Protein AF-A0A101VDL9-F1 (afdb_monomer_lite)

Radius of gyration: 29.72 Å; chains: 1; bounding box: 98×78×61 Å

Foldseek 3Di:
DVVVVVVVVVVVVVVVVPPPPVPDPQAFEAEPNHTDDPVPDGFDQDPNFTKDFLCVLLVSLVWDWDCDVPKIWTDDPQEIEIEGCDDDQDFDGFYWYAHAPFQFIDTRSHTDDGHPGHWHDDPNTTIDGNCVSLVSQQWDWDQDPSYIYTYHDNLVVLLVVQLVQQVVCVLQVLVQQDFDAFPDQDDPVNLVSNLVSQDDDDPDDDDQDWDFLVSSQVSSCQAPVDNDDDDAADPQWHDDPRTTGGDDDDPPFQKTWAWDDWDWDDDPNFTKIKTKIWIFGDPCVSVQDPQDQDDPVDDDPQVLVVLCVVCVVVRVVPVDGSVRSVSVCRSVPVCPRTHTPWMWIWMWTQDPVVRGIHTRGIDTGD

pLDDT: mean 80.32, std 12.92, range [39.53, 95.44]

Structure (mmCIF, N/CA/C/O backbone):
data_AF-A0A101VDL9-F1
#
_entry.id   AF-A0A101VDL9-F1
#
loop_
_atom_site.group_PDB
_atom_site.id
_atom_site.type_symbol
_atom_site.label_atom_id
_atom_site.label_alt_id
_atom_site.label_comp_id
_atom_site.label_asym_id
_atom_site.label_entity_id
_atom_site.label_seq_id
_atom_site.pdbx_PDB_ins_code
_atom_site.Cartn_x
_atom_site.Cartn_y
_atom_site.Cartn_z
_atom_site.occupancy
_atom_site.B_iso_or_equiv
_atom_site.auth_seq_id
_atom_site.auth_comp_id
_atom_site.auth_asym_id
_atom_site.auth_atom_id
_atom_site.pdbx_PDB_model_num
ATOM 1 N N . MET A 1 1 ? 68.221 -54.244 -22.596 1.00 56.59 1 MET A N 1
ATOM 2 C CA . MET A 1 1 ? 67.000 -53.747 -23.282 1.00 56.59 1 MET A CA 1
ATOM 3 C C . MET A 1 1 ? 65.742 -53.684 -22.399 1.00 56.59 1 MET A C 1
ATOM 5 O O . MET A 1 1 ? 64.803 -52.998 -22.775 1.00 56.59 1 MET A O 1
ATOM 9 N N . ILE A 1 2 ? 65.711 -54.322 -21.220 1.00 51.91 2 ILE A N 1
ATOM 10 C CA . ILE A 1 2 ? 64.510 -54.391 -20.356 1.00 51.91 2 ILE A CA 1
ATOM 11 C C . ILE A 1 2 ? 64.303 -53.119 -19.498 1.00 51.91 2 ILE A C 1
ATOM 13 O O . ILE A 1 2 ? 63.168 -52.721 -19.255 1.00 51.91 2 ILE A O 1
ATOM 17 N N . PHE A 1 3 ? 65.377 -52.412 -19.123 1.00 50.31 3 PHE A N 1
ATOM 18 C CA . PHE A 1 3 ? 65.300 -51.215 -18.265 1.00 50.31 3 PHE A CA 1
ATOM 19 C C . PHE A 1 3 ? 64.693 -49.976 -18.955 1.00 50.31 3 PHE A C 1
ATOM 21 O O . PHE A 1 3 ? 63.935 -49.235 -18.339 1.00 50.31 3 PHE A O 1
ATOM 28 N N . LYS A 1 4 ? 64.947 -49.778 -20.259 1.00 45.91 4 LYS A N 1
ATOM 29 C CA . LYS A 1 4 ? 64.423 -48.621 -21.016 1.00 45.91 4 LYS A CA 1
ATOM 30 C C . LYS A 1 4 ? 62.915 -48.707 -21.301 1.00 45.91 4 LYS A C 1
ATOM 32 O O . LYS A 1 4 ? 62.271 -47.675 -21.433 1.00 45.91 4 LYS A O 1
ATOM 37 N N . ARG A 1 5 ? 62.337 -49.916 -21.352 1.00 50.00 5 ARG A N 1
ATOM 38 C CA . ARG A 1 5 ? 60.891 -50.114 -21.576 1.00 50.00 5 ARG A CA 1
ATOM 39 C C . ARG A 1 5 ? 60.053 -49.888 -20.313 1.00 50.00 5 ARG A C 1
ATOM 41 O O . ARG A 1 5 ? 58.949 -49.369 -20.422 1.00 50.00 5 ARG A O 1
ATOM 48 N N . LYS A 1 6 ? 60.588 -50.195 -19.122 1.00 50.22 6 LYS A N 1
ATOM 49 C CA . LYS A 1 6 ? 59.912 -49.890 -17.846 1.00 50.22 6 LYS A CA 1
ATOM 50 C C . LYS A 1 6 ? 59.884 -48.384 -17.542 1.00 50.22 6 LYS A C 1
ATOM 52 O O . LYS A 1 6 ? 58.903 -47.905 -16.992 1.00 50.22 6 LYS A O 1
ATOM 57 N N . LEU A 1 7 ? 60.907 -47.636 -17.969 1.00 52.69 7 LEU A N 1
ATOM 58 C CA . LEU A 1 7 ? 60.999 -46.188 -17.741 1.00 52.69 7 LEU A CA 1
ATOM 59 C C . LEU A 1 7 ? 59.966 -45.379 -18.551 1.00 52.69 7 LEU A C 1
ATOM 61 O O . LEU A 1 7 ? 59.421 -44.404 -18.049 1.00 52.69 7 LEU A O 1
ATOM 65 N N . ILE A 1 8 ? 59.654 -45.812 -19.779 1.00 58.56 8 ILE A N 1
ATOM 66 C CA . ILE A 1 8 ? 58.652 -45.152 -20.637 1.00 58.56 8 ILE A CA 1
ATOM 67 C C . ILE A 1 8 ? 57.231 -45.392 -20.104 1.00 58.56 8 ILE A C 1
ATOM 69 O O . ILE A 1 8 ? 56.417 -44.475 -20.104 1.00 58.56 8 ILE A O 1
ATOM 73 N N . GLY A 1 9 ? 56.946 -46.591 -19.582 1.00 56.34 9 GLY A N 1
ATOM 74 C CA . GLY A 1 9 ? 55.647 -46.897 -18.971 1.00 56.34 9 GLY A CA 1
ATOM 75 C C . GLY A 1 9 ? 55.361 -46.076 -17.708 1.00 56.34 9 GLY A C 1
ATOM 76 O O . GLY A 1 9 ? 54.243 -45.605 -17.530 1.00 56.34 9 GLY A O 1
ATOM 77 N N . VAL A 1 10 ? 56.378 -45.838 -16.870 1.00 60.94 10 VAL A N 1
ATOM 78 C CA . VAL A 1 10 ? 56.252 -44.986 -15.672 1.00 60.94 10 VAL A CA 1
ATOM 79 C C . VAL A 1 10 ? 56.067 -43.513 -16.049 1.00 60.94 10 VAL A C 1
ATOM 81 O O . VAL A 1 10 ? 55.279 -42.826 -15.411 1.00 60.94 10 VAL A O 1
ATOM 84 N N . LEU A 1 11 ? 56.720 -43.036 -17.117 1.00 59.19 11 LEU A N 1
ATOM 85 C CA . LEU A 1 11 ? 56.574 -41.655 -17.590 1.00 59.19 11 LEU A CA 1
ATOM 86 C C . LEU A 1 11 ? 55.166 -41.377 -18.150 1.00 59.19 11 LEU A C 1
ATOM 88 O O . LEU A 1 11 ? 54.590 -40.335 -17.862 1.00 59.19 11 LEU A O 1
ATOM 92 N N . VAL A 1 12 ? 54.581 -42.319 -18.897 1.00 60.66 12 VAL A N 1
ATOM 93 C CA . VAL A 1 12 ? 53.208 -42.187 -19.425 1.00 60.66 12 VAL A CA 1
ATOM 94 C C . VAL A 1 12 ? 52.165 -42.293 -18.304 1.00 60.66 12 VAL A C 1
ATOM 96 O O . VAL A 1 12 ? 51.206 -41.526 -18.295 1.00 60.66 12 VAL A O 1
ATOM 99 N N . ALA A 1 13 ? 52.378 -43.169 -17.315 1.00 58.75 13 ALA A N 1
ATOM 100 C CA . ALA A 1 13 ? 51.509 -43.264 -16.140 1.00 58.75 13 ALA A CA 1
ATOM 101 C C . ALA A 1 13 ? 51.582 -42.012 -15.240 1.00 58.75 13 ALA A C 1
ATOM 103 O O . ALA A 1 13 ? 50.559 -41.597 -14.705 1.00 58.75 13 ALA A O 1
ATOM 104 N N . LEU A 1 14 ? 52.751 -41.363 -15.118 1.00 56.56 14 LEU A N 1
ATOM 105 C CA . LEU A 1 14 ? 52.886 -40.092 -14.392 1.00 56.56 14 LEU A CA 1
ATOM 106 C C . LEU A 1 14 ? 52.222 -38.912 -15.115 1.00 56.56 14 LEU A C 1
ATOM 108 O O . LEU A 1 14 ? 51.719 -38.013 -14.451 1.00 56.56 14 LEU A O 1
ATOM 112 N N . ILE A 1 15 ? 52.185 -38.913 -16.451 1.00 57.34 15 ILE A N 1
ATOM 113 C CA . ILE A 1 15 ? 51.509 -37.860 -17.228 1.00 57.34 15 ILE A CA 1
ATOM 114 C C . ILE A 1 15 ? 49.979 -38.009 -17.142 1.00 57.34 15 ILE A C 1
ATOM 116 O O . ILE A 1 15 ? 49.276 -37.004 -17.067 1.00 57.34 15 ILE A O 1
ATOM 120 N N . MET A 1 16 ? 49.450 -39.238 -17.061 1.00 54.72 16 MET A N 1
ATOM 121 C CA . MET A 1 16 ? 48.009 -39.467 -16.852 1.00 54.72 16 MET A CA 1
ATOM 122 C C . MET A 1 16 ? 47.529 -39.152 -15.425 1.00 54.72 16 MET A C 1
ATOM 124 O O . MET A 1 16 ? 46.342 -38.911 -15.228 1.00 54.72 16 MET A O 1
ATOM 128 N N . LEU A 1 17 ? 48.424 -39.108 -14.432 1.00 50.28 17 LEU A N 1
ATOM 129 C CA . LEU A 1 17 ? 48.079 -38.765 -13.044 1.00 50.28 17 LEU A CA 1
ATOM 130 C C . LEU A 1 17 ? 47.907 -37.253 -12.804 1.00 50.28 17 LEU A C 1
ATOM 132 O O . LEU A 1 17 ? 47.538 -36.863 -11.700 1.00 50.28 17 LEU A O 1
ATOM 136 N N . PHE A 1 18 ? 48.135 -36.407 -13.818 1.00 50.19 18 PHE A N 1
ATOM 137 C CA . PHE A 1 18 ? 48.041 -34.944 -13.701 1.00 50.19 18 PHE A CA 1
ATOM 138 C C . PHE A 1 18 ? 46.928 -34.279 -14.523 1.00 50.19 18 PHE A C 1
ATOM 140 O O . PHE A 1 18 ? 46.806 -33.057 -14.484 1.00 50.19 18 PHE A O 1
ATOM 147 N N . THR A 1 19 ? 46.057 -35.027 -15.208 1.00 41.91 19 THR A N 1
ATOM 148 C CA . THR A 1 19 ? 44.837 -34.443 -15.794 1.00 41.91 19 THR A CA 1
ATOM 149 C C . THR A 1 19 ? 43.628 -34.704 -14.901 1.00 41.91 19 THR A C 1
ATOM 151 O O . THR A 1 19 ? 42.665 -35.351 -15.310 1.00 41.91 19 THR A O 1
ATOM 154 N N . SER A 1 20 ? 43.640 -34.176 -13.675 1.00 45.34 20 SER A N 1
ATOM 155 C CA . SER A 1 20 ? 42.374 -33.812 -13.040 1.00 45.34 20 SER A CA 1
ATOM 156 C C . SER A 1 20 ? 41.817 -32.627 -13.828 1.00 45.34 20 SER A C 1
ATOM 158 O O . SER A 1 20 ? 42.109 -31.469 -13.531 1.00 45.34 20 SER A O 1
ATOM 160 N N . VAL A 1 21 ? 41.065 -32.913 -14.892 1.00 48.09 21 VAL A N 1
ATOM 161 C CA . VAL A 1 21 ? 40.157 -31.918 -15.454 1.00 48.09 21 VAL A CA 1
ATOM 162 C C . VAL A 1 21 ? 39.093 -31.731 -14.385 1.00 48.09 21 VAL A C 1
ATOM 164 O O . VAL A 1 21 ? 38.185 -32.548 -14.255 1.00 48.09 21 VAL A O 1
ATOM 167 N N . SER A 1 22 ? 39.246 -30.705 -13.555 1.00 41.97 22 SER A N 1
ATOM 168 C CA . SER A 1 22 ? 38.145 -30.241 -12.724 1.00 41.97 22 SER A CA 1
ATOM 169 C C . SER A 1 22 ? 37.053 -29.796 -13.689 1.00 41.97 22 SER A C 1
ATOM 171 O O . SER A 1 22 ? 37.175 -28.744 -14.315 1.00 41.97 22 SER A O 1
ATOM 173 N N . ALA A 1 23 ? 36.024 -30.624 -13.872 1.00 41.84 23 ALA A N 1
ATOM 174 C CA . ALA A 1 23 ? 34.804 -30.190 -14.524 1.00 41.84 23 ALA A CA 1
ATOM 175 C C . ALA A 1 23 ? 34.219 -29.101 -13.618 1.00 41.84 23 ALA A C 1
ATOM 177 O O . ALA A 1 23 ? 33.703 -29.389 -12.539 1.00 41.84 23 ALA A O 1
ATOM 178 N N . LEU A 1 24 ? 34.428 -27.837 -13.988 1.00 39.53 24 LEU A N 1
ATOM 179 C CA . LEU A 1 24 ? 33.792 -26.714 -13.314 1.00 39.53 24 LEU A CA 1
ATOM 180 C C . LEU A 1 24 ? 32.286 -26.918 -13.482 1.00 39.53 24 LEU A C 1
ATOM 182 O O . LEU A 1 24 ? 31.814 -27.013 -14.612 1.00 39.53 24 LEU A O 1
ATOM 186 N N . ALA A 1 25 ? 31.561 -27.058 -12.372 1.00 47.38 25 ALA A N 1
ATOM 187 C CA . ALA A 1 25 ? 30.112 -27.187 -12.398 1.00 47.38 25 ALA A CA 1
ATOM 188 C C . ALA A 1 25 ? 29.519 -26.012 -13.195 1.00 47.38 25 ALA A C 1
ATOM 190 O O . ALA A 1 25 ? 29.795 -24.853 -12.880 1.00 47.38 25 ALA A O 1
ATOM 191 N N . GLU A 1 26 ? 28.748 -26.309 -14.244 1.00 58.47 26 GLU A N 1
ATOM 192 C CA . GLU A 1 26 ? 27.978 -25.298 -14.968 1.00 58.47 26 GLU A CA 1
ATOM 193 C C . GLU A 1 26 ? 26.968 -24.686 -13.995 1.00 58.47 26 GLU A C 1
ATOM 195 O O . GLU A 1 26 ? 26.072 -25.370 -13.497 1.00 58.47 26 GLU A O 1
ATOM 200 N N . SER A 1 27 ? 27.127 -23.403 -13.676 1.00 65.81 27 SER A N 1
ATOM 201 C CA . SER A 1 27 ? 26.157 -22.700 -12.842 1.00 65.81 27 SER A CA 1
ATOM 202 C C . SER A 1 27 ? 24.835 -22.573 -13.599 1.00 65.81 27 SER A C 1
ATOM 204 O O . SER A 1 27 ? 24.745 -21.797 -14.549 1.00 65.81 27 SER A O 1
ATOM 206 N N . SER A 1 28 ? 23.815 -23.335 -13.193 1.00 83.62 28 SER A N 1
ATOM 207 C CA . SER A 1 28 ? 22.450 -23.180 -13.715 1.00 83.62 28 SER A CA 1
ATOM 208 C C . SER A 1 28 ? 21.858 -21.866 -13.212 1.00 83.62 28 SER A C 1
ATOM 210 O O . SER A 1 28 ? 22.034 -21.539 -12.040 1.00 83.62 28 SER A O 1
ATOM 212 N N . ILE A 1 29 ? 21.174 -21.119 -14.079 1.00 87.00 29 ILE A N 1
ATOM 213 C CA . ILE A 1 29 ? 20.521 -19.852 -13.731 1.00 87.00 29 ILE A CA 1
ATOM 214 C C . ILE A 1 29 ? 19.009 -20.068 -13.742 1.00 87.00 29 ILE A C 1
ATOM 216 O O . ILE A 1 29 ? 18.474 -20.628 -14.696 1.00 87.00 29 ILE A O 1
ATOM 220 N N . TYR A 1 30 ? 18.344 -19.610 -12.690 1.00 87.44 30 TYR A N 1
ATOM 221 C CA . TYR A 1 30 ? 16.901 -19.612 -12.520 1.00 87.44 30 TYR A CA 1
ATOM 222 C C . TYR A 1 30 ? 16.419 -18.168 -12.408 1.00 87.44 30 TYR A C 1
ATOM 224 O O . TYR A 1 30 ? 17.040 -17.384 -11.688 1.00 87.44 30 TYR A O 1
ATOM 232 N N . ILE A 1 31 ? 15.349 -17.814 -13.116 1.00 83.25 31 ILE A N 1
ATOM 233 C CA . ILE A 1 31 ? 14.691 -16.507 -13.016 1.00 83.25 31 ILE A CA 1
ATOM 234 C C . ILE A 1 31 ? 13.211 -16.758 -12.738 1.00 83.25 31 ILE A C 1
ATOM 236 O O . ILE A 1 31 ? 12.594 -17.498 -13.494 1.00 83.25 31 ILE A O 1
ATOM 240 N N . ASN A 1 32 ? 12.658 -16.194 -11.657 1.00 76.25 32 ASN A N 1
ATOM 241 C CA . ASN A 1 32 ? 11.309 -16.542 -11.171 1.00 76.25 32 ASN A CA 1
ATOM 242 C C . ASN A 1 32 ? 11.120 -18.061 -10.984 1.00 76.25 32 ASN A C 1
ATOM 244 O O . ASN A 1 32 ? 10.139 -18.634 -11.446 1.00 76.25 32 ASN A O 1
ATOM 248 N N . ASP A 1 33 ? 12.110 -18.727 -10.379 1.00 77.38 33 ASP A N 1
ATOM 249 C CA . ASP A 1 33 ? 12.182 -20.191 -10.208 1.00 77.38 33 ASP A CA 1
ATOM 250 C C . ASP A 1 33 ? 12.180 -21.031 -11.504 1.00 77.38 33 ASP A C 1
ATOM 252 O O . ASP A 1 33 ? 12.334 -22.255 -11.459 1.00 77.38 33 ASP A O 1
ATOM 256 N N . GLU A 1 34 ? 12.120 -20.403 -12.679 1.00 80.81 34 GLU A N 1
ATOM 257 C CA . GLU A 1 34 ? 12.241 -21.080 -13.964 1.00 80.81 34 GLU A CA 1
ATOM 258 C C . GLU A 1 34 ? 13.707 -21.194 -14.370 1.00 80.81 34 GLU A C 1
ATOM 260 O O . GLU A 1 34 ? 14.438 -20.204 -14.426 1.00 80.81 34 GLU A O 1
ATOM 265 N N . LYS A 1 35 ? 14.160 -22.413 -14.683 1.00 84.81 35 LYS A N 1
ATOM 266 C CA . LYS A 1 35 ? 15.507 -22.621 -15.219 1.00 84.81 35 LYS A CA 1
ATOM 267 C C . LYS A 1 35 ? 15.601 -21.962 -16.591 1.00 84.81 35 LYS A C 1
ATOM 269 O O . LYS A 1 35 ? 14.907 -22.368 -17.520 1.00 84.81 35 LYS A O 1
ATOM 274 N N . ILE A 1 36 ? 16.515 -21.011 -16.735 1.00 85.00 36 ILE A N 1
ATOM 275 C CA . ILE A 1 36 ? 16.719 -20.310 -17.995 1.00 85.00 36 ILE A CA 1
ATOM 276 C C . ILE A 1 36 ? 17.902 -20.923 -18.737 1.00 85.00 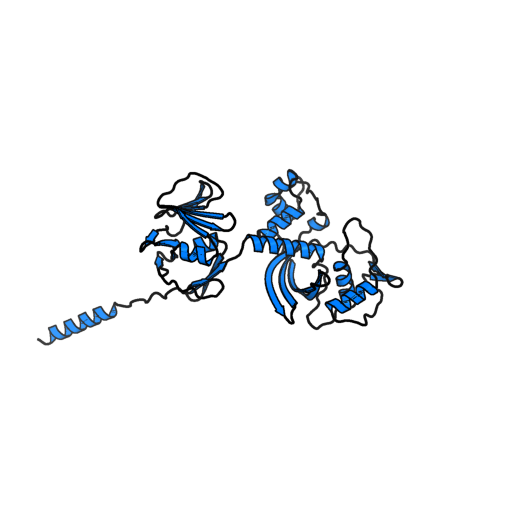36 ILE A C 1
ATOM 278 O O . ILE A 1 36 ? 19.048 -20.886 -18.281 1.00 85.00 36 ILE A O 1
ATOM 282 N N . ASP A 1 37 ? 17.627 -21.450 -19.926 1.00 79.25 37 ASP A N 1
ATOM 283 C CA . ASP A 1 37 ? 18.664 -21.961 -20.810 1.00 79.25 37 ASP A CA 1
ATOM 284 C C . ASP A 1 37 ? 19.361 -20.813 -21.552 1.00 79.25 37 ASP A C 1
ATOM 286 O O . ASP A 1 37 ? 18.764 -20.046 -22.313 1.00 79.25 37 ASP A O 1
ATOM 290 N N . CYS A 1 38 ? 20.677 -20.705 -21.377 1.00 69.12 38 CYS A N 1
ATOM 291 C CA . CYS A 1 38 ? 21.496 -19.746 -22.111 1.00 69.12 38 CYS A CA 1
ATOM 292 C C . CYS A 1 38 ? 21.779 -20.266 -23.531 1.00 69.12 38 CYS A C 1
ATOM 294 O O . CYS A 1 38 ? 22.837 -20.826 -23.805 1.00 69.12 38 CYS A O 1
ATOM 296 N N . VAL A 1 39 ? 20.831 -20.069 -24.453 1.00 60.88 39 VAL A N 1
ATOM 297 C CA . VAL A 1 39 ? 20.848 -20.686 -25.797 1.00 60.88 39 VAL A CA 1
ATOM 298 C C . VAL A 1 39 ? 22.072 -20.299 -26.651 1.00 60.88 39 VAL A C 1
ATOM 300 O O . VAL A 1 39 ? 22.546 -21.112 -27.439 1.00 60.88 39 VAL A O 1
ATOM 303 N N . ASN A 1 40 ? 22.610 -19.079 -26.511 1.00 64.12 40 ASN A N 1
ATOM 304 C CA . ASN A 1 40 ? 23.592 -18.534 -27.468 1.00 64.12 40 ASN A CA 1
ATOM 305 C C . ASN A 1 40 ? 24.994 -18.265 -26.901 1.00 64.12 40 ASN A C 1
ATOM 307 O O . ASN A 1 40 ? 25.978 -18.370 -27.629 1.00 64.12 40 ASN A O 1
ATOM 311 N N . VAL A 1 41 ? 25.109 -17.888 -25.626 1.00 70.62 41 VAL A N 1
ATOM 312 C CA . VAL A 1 41 ? 26.398 -17.665 -24.957 1.00 70.62 41 VAL A CA 1
ATOM 313 C C . VAL A 1 41 ? 26.265 -18.111 -23.512 1.00 70.62 41 VAL A C 1
ATOM 315 O O . VAL A 1 41 ? 25.458 -17.560 -22.767 1.00 70.62 41 VAL A O 1
ATOM 318 N N . GLN A 1 42 ? 27.071 -19.102 -23.136 1.00 79.19 42 GLN A N 1
ATOM 319 C CA . GLN A 1 42 ? 27.049 -19.679 -21.798 1.00 79.19 42 GLN A CA 1
ATOM 320 C C . GLN A 1 42 ? 27.605 -18.698 -20.750 1.00 79.19 42 GLN A C 1
ATOM 322 O O . GLN A 1 42 ? 28.588 -17.990 -21.033 1.00 79.19 42 GLN A O 1
ATOM 327 N N . PRO A 1 43 ? 27.037 -18.675 -19.530 1.00 84.44 43 PRO A N 1
ATOM 328 C CA . PRO A 1 43 ? 27.616 -17.967 -18.400 1.00 84.44 43 PRO A CA 1
ATOM 329 C C . PRO A 1 43 ? 29.076 -18.383 -18.207 1.00 84.44 43 PRO A C 1
ATOM 331 O O . PRO A 1 43 ? 29.431 -19.554 -18.324 1.00 84.44 43 PRO A O 1
ATOM 334 N N . THR A 1 44 ? 29.960 -17.422 -17.952 1.00 85.31 44 THR A N 1
ATOM 335 C CA . THR A 1 44 ? 31.392 -17.695 -17.777 1.00 85.31 44 THR A CA 1
ATOM 336 C C . THR A 1 44 ? 31.839 -17.261 -16.391 1.00 85.31 44 THR A C 1
ATOM 338 O O . THR A 1 44 ? 31.610 -16.121 -16.002 1.00 85.31 44 THR A O 1
ATOM 341 N N . LEU A 1 45 ? 32.528 -18.139 -15.664 1.00 86.62 45 LEU A N 1
ATOM 342 C CA . LEU A 1 45 ? 33.169 -17.779 -14.403 1.00 86.62 45 LEU A CA 1
ATOM 343 C C . LEU A 1 45 ? 34.520 -17.106 -14.682 1.00 86.62 45 LEU A C 1
ATOM 345 O O . LEU A 1 45 ? 35.433 -17.739 -15.211 1.00 86.62 45 LEU A O 1
ATOM 349 N N . VAL A 1 46 ? 34.662 -15.831 -14.323 1.00 87.31 46 VAL A N 1
ATOM 350 C CA . VAL A 1 46 ? 35.918 -15.079 -14.460 1.00 87.31 46 VAL A CA 1
ATOM 351 C C . VAL A 1 46 ? 36.226 -14.393 -13.136 1.00 87.31 46 VAL A C 1
ATOM 353 O O . VAL A 1 46 ? 35.380 -13.684 -12.601 1.00 87.31 46 VAL A O 1
ATOM 356 N N . ASN A 1 47 ? 37.420 -14.626 -12.580 1.00 83.62 47 ASN A N 1
ATOM 357 C CA . ASN A 1 47 ? 37.840 -14.095 -11.273 1.00 83.62 47 ASN A CA 1
ATOM 358 C C . ASN A 1 47 ? 36.776 -14.282 -10.172 1.00 83.62 47 ASN A C 1
ATOM 360 O O . ASN A 1 47 ? 36.487 -13.366 -9.406 1.00 83.62 47 ASN A O 1
ATOM 364 N N . ASN A 1 48 ? 36.177 -15.477 -10.114 1.00 85.56 48 ASN A N 1
ATOM 365 C CA . ASN A 1 48 ? 35.121 -15.834 -9.161 1.00 85.56 48 ASN A CA 1
ATOM 366 C C . ASN A 1 48 ? 33.830 -14.986 -9.276 1.00 85.56 48 ASN A C 1
ATOM 368 O O . ASN A 1 48 ? 33.116 -14.765 -8.292 1.00 85.56 48 ASN A O 1
ATOM 372 N N . ARG A 1 49 ? 33.528 -14.488 -10.480 1.00 87.44 49 ARG A N 1
ATOM 373 C CA . ARG A 1 49 ? 32.282 -13.793 -10.824 1.00 87.44 49 ARG A CA 1
ATOM 374 C C . ARG A 1 49 ? 31.642 -14.438 -12.043 1.00 87.44 49 ARG A C 1
ATOM 376 O O . ARG A 1 49 ? 32.333 -14.767 -13.006 1.00 87.44 49 ARG A O 1
ATOM 383 N N . ILE A 1 50 ? 30.327 -14.632 -11.985 1.00 90.38 50 ILE A N 1
ATOM 384 C CA . ILE A 1 50 ? 29.558 -15.142 -13.121 1.00 90.38 50 ILE A CA 1
ATOM 385 C C . ILE A 1 50 ? 29.296 -13.982 -14.074 1.00 90.38 50 ILE A C 1
ATOM 387 O O . ILE A 1 50 ? 28.694 -12.978 -13.695 1.00 90.38 50 ILE A O 1
ATOM 391 N N . MET A 1 51 ? 29.760 -14.147 -15.306 1.00 92.25 51 MET A N 1
ATOM 392 C CA . MET A 1 51 ? 29.604 -13.201 -16.397 1.00 92.25 51 MET A CA 1
ATOM 393 C C . MET A 1 51 ? 28.543 -13.718 -17.361 1.00 92.25 51 MET A C 1
ATOM 395 O O . MET A 1 51 ? 28.654 -14.850 -17.835 1.00 92.25 51 MET A O 1
ATOM 399 N N . VAL A 1 52 ? 27.556 -12.889 -17.688 1.00 91.62 52 VAL A N 1
ATOM 400 C CA . VAL A 1 52 ? 26.475 -13.219 -18.633 1.00 91.62 52 VAL A CA 1
ATOM 401 C C . VAL A 1 52 ? 26.331 -12.150 -19.708 1.00 91.62 52 VAL A C 1
ATOM 403 O O . VAL A 1 52 ? 26.757 -11.015 -19.486 1.00 91.62 52 VAL A O 1
ATOM 406 N N . PRO A 1 53 ? 25.743 -12.471 -20.875 1.00 92.50 53 PRO A N 1
ATOM 407 C CA . PRO A 1 53 ? 25.389 -11.455 -21.853 1.00 92.50 53 PRO A CA 1
ATOM 408 C C . PRO A 1 53 ? 24.429 -10.441 -21.234 1.00 92.50 53 PRO A C 1
ATOM 410 O O . PRO A 1 53 ? 23.408 -10.819 -20.666 1.00 92.50 53 PRO A O 1
ATOM 413 N N . ILE A 1 54 ? 24.723 -9.153 -21.382 1.00 91.12 54 ILE A N 1
ATOM 414 C CA . ILE A 1 54 ? 23.908 -8.093 -20.778 1.00 91.12 54 ILE A CA 1
ATOM 415 C C . ILE A 1 54 ? 22.436 -8.155 -21.205 1.00 91.12 54 ILE A C 1
ATOM 417 O O . ILE A 1 54 ? 21.548 -8.018 -20.371 1.00 91.12 54 ILE A O 1
ATOM 421 N N . ARG A 1 55 ? 22.180 -8.448 -22.487 1.00 89.88 55 ARG A N 1
ATOM 422 C CA . ARG A 1 55 ? 20.823 -8.588 -23.027 1.00 89.88 55 ARG A CA 1
ATOM 423 C C . ARG A 1 55 ? 20.054 -9.723 -22.354 1.00 89.88 55 ARG A C 1
ATOM 425 O O . ARG A 1 55 ? 18.899 -9.548 -22.010 1.00 89.88 55 ARG A O 1
ATOM 432 N N . PHE A 1 56 ? 20.721 -10.860 -22.156 1.00 88.81 56 PHE A N 1
ATOM 433 C CA . PHE A 1 56 ? 20.115 -12.043 -21.556 1.00 88.81 56 PHE A CA 1
ATOM 434 C C . PHE A 1 56 ? 19.548 -11.721 -20.176 1.00 88.81 56 PHE A C 1
ATOM 436 O O . PHE A 1 56 ? 18.377 -11.972 -19.931 1.00 88.81 56 PHE A O 1
ATOM 443 N N . ILE A 1 57 ? 20.362 -11.138 -19.295 1.00 88.75 57 ILE A N 1
ATOM 444 C CA . ILE A 1 57 ? 19.902 -10.843 -17.939 1.00 88.75 57 ILE A CA 1
ATOM 445 C C . ILE A 1 57 ? 18.899 -9.683 -17.919 1.00 88.75 57 ILE A C 1
ATOM 447 O O . ILE A 1 57 ? 17.906 -9.774 -17.217 1.00 88.75 57 ILE A O 1
ATOM 451 N N . ALA A 1 58 ? 19.104 -8.633 -18.717 1.00 89.88 58 ALA A N 1
ATOM 452 C CA . ALA A 1 58 ? 18.209 -7.477 -18.730 1.00 89.88 58 ALA A CA 1
ATOM 453 C C . ALA A 1 58 ? 16.801 -7.814 -19.255 1.00 89.88 58 ALA A C 1
ATOM 455 O O . ALA A 1 58 ? 15.822 -7.507 -18.583 1.00 89.88 58 ALA A O 1
ATOM 456 N N . GLU A 1 59 ? 16.686 -8.495 -20.401 1.00 89.19 59 GLU A N 1
ATOM 457 C CA . GLU A 1 59 ? 15.378 -8.834 -20.992 1.00 89.19 59 GLU A CA 1
ATOM 458 C C . GLU A 1 59 ? 14.601 -9.831 -20.122 1.00 89.19 59 GLU A C 1
ATOM 460 O O . GLU A 1 59 ? 13.393 -9.688 -19.959 1.00 89.19 59 GLU A O 1
ATOM 465 N N . ASN A 1 60 ? 15.280 -10.811 -19.510 1.00 85.88 60 ASN A N 1
ATOM 466 C CA . ASN A 1 60 ? 14.613 -11.756 -18.606 1.00 85.88 60 ASN A CA 1
ATOM 467 C C . ASN A 1 60 ? 14.155 -11.107 -17.288 1.00 85.88 60 ASN A C 1
ATOM 469 O O . ASN A 1 60 ? 13.274 -11.646 -16.627 1.00 85.88 60 ASN A O 1
ATOM 473 N N . LEU A 1 61 ? 14.721 -9.957 -16.909 1.00 83.81 61 LEU A N 1
ATOM 474 C CA . LEU A 1 61 ? 14.243 -9.148 -15.783 1.00 83.81 61 LEU A CA 1
ATOM 475 C C . LEU A 1 61 ? 13.219 -8.087 -16.208 1.00 83.81 61 LEU A C 1
ATOM 477 O O . LEU A 1 61 ? 12.849 -7.244 -15.397 1.00 83.81 61 LEU A O 1
ATOM 481 N N . GLY A 1 62 ? 12.747 -8.130 -17.459 1.00 82.88 62 GLY A N 1
ATOM 482 C CA . GLY A 1 62 ? 11.710 -7.234 -17.972 1.00 82.88 62 GLY A CA 1
ATOM 483 C C . GLY A 1 62 ? 12.209 -5.853 -18.396 1.00 82.88 62 GLY A C 1
ATOM 484 O O . GLY A 1 62 ? 11.394 -4.957 -18.596 1.00 82.88 62 GLY A O 1
ATOM 485 N N . ALA A 1 63 ? 13.523 -5.658 -18.530 1.00 85.94 63 ALA A N 1
ATOM 486 C CA . ALA A 1 63 ? 14.096 -4.397 -18.980 1.00 85.94 63 ALA A CA 1
ATOM 487 C C . ALA A 1 63 ? 14.234 -4.337 -20.513 1.00 85.94 63 ALA A C 1
ATOM 489 O O . ALA A 1 63 ? 14.619 -5.314 -21.163 1.00 85.94 63 ALA A O 1
ATOM 490 N N . ASP A 1 64 ? 14.002 -3.156 -21.087 1.00 87.62 64 ASP A N 1
ATOM 491 C CA . ASP A 1 64 ? 14.167 -2.902 -22.517 1.00 87.62 64 ASP A CA 1
ATOM 492 C C . ASP A 1 64 ? 15.642 -2.717 -22.870 1.00 87.62 64 ASP A C 1
ATOM 494 O O . ASP A 1 64 ? 16.333 -1.872 -22.293 1.00 87.62 64 ASP A O 1
ATOM 498 N N . VAL A 1 65 ? 16.121 -3.451 -23.877 1.00 90.56 65 VAL A N 1
ATOM 499 C CA . VAL A 1 65 ? 17.505 -3.351 -24.356 1.00 90.56 65 VAL A CA 1
ATOM 500 C C . VAL A 1 65 ? 17.553 -2.646 -25.707 1.00 90.56 65 VAL A C 1
ATOM 502 O O . VAL A 1 65 ? 17.275 -3.226 -26.758 1.00 90.56 65 VAL A O 1
ATOM 505 N N . ILE A 1 66 ? 17.985 -1.389 -25.693 1.00 90.38 66 ILE A N 1
ATOM 506 C CA . ILE A 1 66 ? 18.113 -0.550 -26.882 1.00 90.38 66 ILE A CA 1
ATOM 507 C C . ILE A 1 66 ? 19.570 -0.531 -27.338 1.00 90.38 66 ILE A C 1
ATOM 509 O O . ILE A 1 66 ? 20.479 -0.127 -26.610 1.00 90.38 66 ILE A O 1
ATOM 513 N N . TRP A 1 67 ? 19.788 -0.934 -28.586 1.00 88.94 67 TRP A N 1
ATOM 514 C CA . TRP A 1 67 ? 21.093 -0.875 -29.234 1.00 88.94 67 TRP A CA 1
ATOM 515 C C . TRP A 1 67 ? 21.239 0.466 -29.943 1.00 88.94 67 TRP A C 1
ATOM 517 O O . TRP A 1 67 ? 20.503 0.764 -30.881 1.00 88.94 67 TRP A O 1
ATOM 527 N N . GLN A 1 68 ? 22.186 1.276 -29.484 1.00 85.88 68 GLN A N 1
ATOM 528 C CA . GLN A 1 68 ? 22.521 2.571 -30.064 1.00 85.88 68 GLN A CA 1
ATOM 529 C C . GLN A 1 68 ? 24.013 2.601 -30.346 1.00 85.88 68 GLN A C 1
ATOM 531 O O . GLN A 1 68 ? 24.762 3.158 -29.548 1.00 85.88 68 GLN A O 1
ATOM 536 N N . ASP A 1 69 ? 24.432 1.970 -31.445 1.00 82.69 69 ASP A N 1
ATOM 537 C CA . ASP A 1 69 ? 25.841 1.792 -31.814 1.00 82.69 69 ASP A CA 1
ATOM 538 C C . ASP A 1 69 ? 26.679 3.065 -31.536 1.00 82.69 69 ASP A C 1
ATOM 540 O O . ASP A 1 69 ? 26.339 4.136 -32.052 1.00 82.69 69 ASP A O 1
ATOM 544 N N . PRO A 1 70 ? 27.715 3.004 -30.669 1.00 84.44 70 PRO A N 1
ATOM 545 C CA . PRO A 1 70 ? 28.325 1.803 -30.074 1.00 84.44 70 PRO A CA 1
ATOM 546 C C . PRO A 1 70 ? 27.850 1.436 -28.654 1.00 84.44 70 PRO A C 1
ATOM 548 O O . PRO A 1 70 ? 28.461 0.610 -27.980 1.00 84.44 70 PRO A O 1
ATOM 551 N N . ASN A 1 71 ? 26.780 2.056 -28.169 1.00 88.56 71 ASN A N 1
ATOM 552 C CA . ASN A 1 71 ? 26.240 1.898 -26.823 1.00 88.56 71 ASN A CA 1
ATOM 553 C C . ASN A 1 71 ? 25.127 0.843 -26.738 1.00 88.56 71 ASN A C 1
ATOM 555 O O . ASN A 1 71 ? 24.329 0.657 -27.659 1.00 88.56 71 ASN A O 1
ATOM 559 N N . ILE A 1 72 ? 25.014 0.234 -25.560 1.00 90.12 72 ILE A N 1
ATOM 560 C CA . ILE A 1 72 ? 23.855 -0.556 -25.137 1.00 90.12 72 ILE A CA 1
ATOM 561 C C . ILE A 1 72 ? 23.173 0.214 -24.014 1.00 90.12 72 ILE A C 1
ATOM 563 O O . ILE A 1 72 ? 23.827 0.616 -23.051 1.00 90.12 72 ILE A O 1
ATOM 567 N N . ILE A 1 73 ? 21.869 0.426 -24.138 1.00 89.50 73 ILE A N 1
ATOM 568 C CA . ILE A 1 73 ? 21.058 1.084 -23.119 1.00 89.50 73 ILE A CA 1
ATOM 569 C C . ILE A 1 73 ? 20.044 0.073 -22.602 1.00 89.50 73 ILE A C 1
ATOM 571 O O . ILE A 1 73 ? 19.298 -0.501 -23.389 1.00 89.50 73 ILE A O 1
ATOM 575 N N . ILE A 1 74 ? 20.031 -0.128 -21.289 1.00 90.00 74 ILE A N 1
ATOM 576 C CA . ILE A 1 74 ? 18.972 -0.834 -20.577 1.00 90.00 74 ILE A CA 1
ATOM 577 C C . ILE A 1 74 ? 18.072 0.212 -19.931 1.00 90.00 74 ILE A C 1
ATOM 579 O O . ILE A 1 74 ? 18.565 1.063 -19.187 1.00 90.00 74 ILE A O 1
ATOM 583 N N . ASN A 1 75 ? 16.773 0.121 -20.193 1.00 84.00 75 ASN A N 1
ATOM 584 C CA . ASN A 1 75 ? 15.761 0.954 -19.558 1.00 84.00 75 ASN A CA 1
ATOM 585 C C . ASN A 1 75 ? 14.770 0.083 -18.786 1.00 84.00 75 ASN A C 1
ATOM 587 O O . ASN A 1 75 ? 14.271 -0.904 -19.321 1.00 84.00 75 ASN A O 1
ATOM 591 N N . GLN A 1 76 ? 14.454 0.484 -17.558 1.00 74.38 76 GLN A N 1
ATOM 592 C CA . GLN A 1 76 ? 13.394 -0.124 -16.755 1.00 74.38 76 GLN A CA 1
ATOM 593 C C . GLN A 1 76 ? 12.844 0.922 -15.783 1.00 74.38 76 GLN A C 1
ATOM 595 O O . GLN A 1 76 ? 13.610 1.501 -15.026 1.00 74.38 76 GLN A O 1
ATOM 600 N N . ASP A 1 77 ? 11.543 1.219 -15.830 1.00 65.00 77 ASP A N 1
ATOM 601 C CA . ASP A 1 77 ? 10.849 2.085 -14.857 1.00 65.00 77 ASP A CA 1
ATOM 602 C C . ASP A 1 77 ? 11.537 3.432 -14.531 1.00 65.00 77 ASP A C 1
ATOM 604 O O . ASP A 1 77 ? 11.598 3.872 -13.385 1.00 65.00 77 ASP A O 1
ATOM 608 N N . GLY A 1 78 ? 12.077 4.112 -15.551 1.00 66.81 78 GLY A N 1
ATOM 609 C CA . GLY A 1 78 ? 12.779 5.397 -15.397 1.00 66.81 78 GLY A CA 1
ATOM 610 C C . GLY A 1 78 ? 14.230 5.279 -14.916 1.00 66.81 78 GLY A C 1
ATOM 611 O O . GLY A 1 78 ? 14.966 6.265 -14.953 1.00 66.81 78 GLY A O 1
ATOM 612 N N . PHE A 1 79 ? 14.671 4.078 -14.536 1.00 74.50 79 PHE A N 1
ATOM 613 C CA . PHE A 1 79 ? 16.077 3.742 -14.387 1.00 74.50 79 PHE A CA 1
ATOM 614 C C . PHE A 1 79 ? 16.713 3.479 -15.757 1.00 74.50 79 PHE A C 1
ATOM 616 O O . PHE A 1 79 ? 16.139 2.817 -16.628 1.00 74.50 79 PHE A O 1
ATOM 623 N N . LYS A 1 80 ? 17.933 3.992 -15.930 1.00 84.25 80 LYS A N 1
ATOM 624 C CA . LYS A 1 80 ? 18.722 3.839 -17.147 1.00 84.25 80 LYS A CA 1
ATOM 625 C C . LYS A 1 80 ? 20.124 3.359 -16.814 1.00 84.25 80 LYS A C 1
ATOM 627 O O . LYS A 1 80 ? 20.861 4.025 -16.086 1.00 84.25 80 LYS A O 1
ATOM 632 N N . LEU A 1 81 ? 20.512 2.233 -17.403 1.00 87.81 81 LEU A N 1
ATOM 633 C CA . LEU A 1 81 ? 21.879 1.728 -17.389 1.00 87.81 81 LEU A CA 1
ATOM 634 C C . LEU A 1 81 ? 22.455 1.812 -18.801 1.00 87.81 81 LEU A C 1
ATO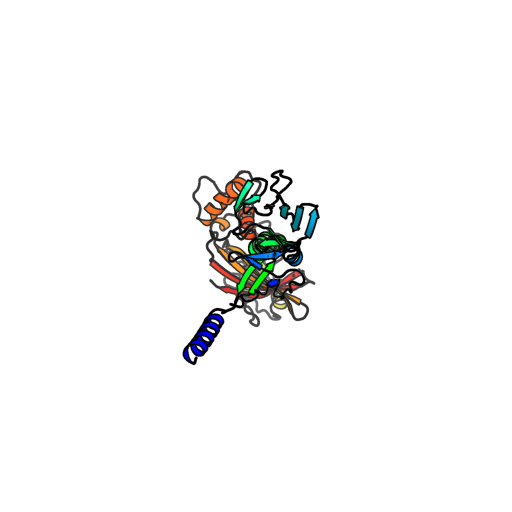M 636 O O . LEU A 1 81 ? 21.975 1.157 -19.724 1.00 87.81 81 LEU A O 1
ATOM 640 N N . ARG A 1 82 ? 23.518 2.596 -18.971 1.00 90.06 82 ARG A N 1
ATOM 641 C CA . ARG A 1 82 ? 24.274 2.677 -20.221 1.00 90.06 82 ARG A CA 1
ATOM 642 C C . ARG A 1 82 ? 25.586 1.924 -20.110 1.00 90.06 82 ARG A C 1
ATOM 644 O O . ARG A 1 82 ? 26.365 2.119 -19.179 1.00 90.06 82 ARG A O 1
ATOM 651 N N . LEU A 1 83 ? 25.860 1.128 -21.129 1.00 89.06 83 LEU A N 1
ATOM 652 C CA . LEU A 1 83 ? 27.131 0.466 -21.345 1.00 89.06 83 LEU A CA 1
ATOM 653 C C . LEU A 1 83 ? 27.749 0.967 -22.653 1.00 89.06 83 LEU A C 1
ATOM 655 O O . LEU A 1 83 ? 27.117 0.901 -23.709 1.00 89.06 83 LEU A O 1
ATOM 659 N N . SER A 1 84 ? 28.986 1.447 -22.578 1.00 86.75 84 SER A N 1
ATOM 660 C CA . SER A 1 84 ? 29.698 2.071 -23.699 1.00 86.75 84 SER A CA 1
ATOM 661 C C . SER A 1 84 ? 31.094 1.461 -23.891 1.00 86.75 84 SER A C 1
ATOM 663 O O . SER A 1 84 ? 31.661 0.930 -22.937 1.00 86.75 84 SER A O 1
ATOM 665 N N . PRO A 1 85 ? 31.713 1.549 -25.083 1.00 84.81 85 PRO A N 1
ATOM 666 C CA . PRO A 1 85 ? 33.113 1.149 -25.248 1.00 84.81 85 PRO A CA 1
ATOM 667 C C . PRO A 1 85 ? 34.077 2.043 -24.465 1.00 84.81 85 PRO A C 1
ATOM 669 O O . PRO A 1 85 ? 35.119 1.588 -24.011 1.00 84.81 85 PRO A O 1
ATOM 672 N N . THR A 1 86 ? 33.724 3.317 -24.299 1.00 80.19 86 THR A N 1
ATOM 673 C CA . THR A 1 86 ? 34.503 4.324 -23.573 1.00 80.19 86 THR A CA 1
ATOM 674 C C . THR A 1 86 ? 33.607 5.081 -22.603 1.00 80.19 86 THR A C 1
ATOM 676 O O . THR A 1 86 ? 32.393 5.154 -22.795 1.00 80.19 86 THR A O 1
ATOM 679 N N . ILE A 1 87 ? 34.193 5.674 -21.561 1.00 73.69 87 ILE A N 1
ATOM 680 C CA . ILE A 1 87 ? 33.438 6.505 -20.622 1.00 73.69 87 ILE A CA 1
ATOM 681 C C . ILE A 1 87 ? 33.262 7.920 -21.193 1.00 73.69 87 ILE A C 1
ATOM 683 O O . ILE A 1 87 ? 34.229 8.661 -21.342 1.00 73.69 87 ILE A O 1
ATOM 687 N N . ASN A 1 88 ? 32.022 8.300 -21.501 1.00 68.19 88 ASN A N 1
ATOM 688 C CA . ASN A 1 88 ? 31.652 9.686 -21.799 1.00 68.19 88 ASN A CA 1
ATOM 689 C C . ASN A 1 88 ? 30.803 10.206 -20.634 1.00 68.19 88 ASN A C 1
ATOM 691 O O . ASN A 1 88 ? 29.769 9.619 -20.295 1.00 68.19 88 ASN A O 1
ATOM 695 N N . LEU A 1 89 ? 31.260 11.276 -19.982 1.00 67.75 89 LEU A N 1
ATOM 696 C CA . LEU A 1 89 ? 30.677 11.764 -18.728 1.00 67.75 89 LEU A CA 1
ATOM 697 C C . LEU A 1 89 ? 29.493 12.724 -18.916 1.00 67.75 89 LEU A C 1
ATOM 699 O O . LEU A 1 89 ? 28.923 13.140 -17.916 1.00 67.75 89 LEU A O 1
ATOM 703 N N . ASP A 1 90 ? 29.070 13.007 -20.149 1.00 64.69 90 ASP A N 1
ATOM 704 C CA . ASP A 1 90 ? 27.935 13.900 -20.427 1.00 64.69 90 ASP A CA 1
ATOM 705 C C . ASP A 1 90 ? 26.642 13.386 -19.765 1.00 64.69 90 ASP A C 1
ATOM 707 O O . ASP A 1 90 ? 26.253 12.234 -19.966 1.00 64.69 90 ASP A O 1
ATOM 711 N N . THR A 1 91 ? 26.000 14.200 -18.927 1.00 57.16 91 THR A N 1
ATOM 712 C CA . THR A 1 91 ? 24.875 13.803 -18.064 1.00 57.16 91 THR A CA 1
ATOM 713 C C . THR A 1 91 ? 23.529 14.198 -18.665 1.00 57.16 91 THR A C 1
ATOM 715 O O . THR A 1 91 ? 23.183 15.374 -18.624 1.00 57.16 91 THR A O 1
ATOM 718 N N . ASP A 1 92 ? 22.750 13.222 -19.135 1.00 54.31 92 ASP A N 1
ATOM 719 C CA . ASP A 1 92 ? 21.324 13.403 -19.435 1.00 54.31 92 ASP A CA 1
ATOM 720 C C . ASP A 1 92 ? 20.498 12.422 -18.588 1.00 54.31 92 ASP A C 1
ATOM 722 O O . ASP A 1 92 ? 20.439 11.224 -18.881 1.00 54.31 92 ASP A O 1
ATOM 726 N N . GLY A 1 93 ? 19.851 12.949 -17.543 1.00 56.03 93 GLY A N 1
ATOM 727 C CA . GLY A 1 93 ? 18.960 12.203 -16.647 1.00 56.03 93 GLY A CA 1
ATOM 728 C C . GLY A 1 93 ? 19.666 11.338 -15.594 1.00 56.03 93 GLY A C 1
ATOM 729 O O . GLY A 1 93 ? 20.891 11.302 -15.520 1.00 56.03 93 GLY A O 1
ATOM 730 N N . PHE A 1 94 ? 18.857 10.658 -14.775 1.00 62.56 94 PHE A N 1
ATOM 731 C CA . PHE A 1 94 ? 19.310 9.694 -13.771 1.00 62.56 94 PHE A CA 1
ATOM 732 C C . PHE A 1 94 ? 19.838 8.429 -14.470 1.00 62.56 94 PHE A C 1
ATOM 734 O O . PHE A 1 94 ? 19.056 7.587 -14.916 1.00 62.56 94 PHE A O 1
ATOM 741 N N . GLU A 1 95 ? 21.156 8.317 -14.635 1.00 80.81 95 GLU A N 1
ATOM 742 C CA . GLU A 1 95 ? 21.798 7.289 -15.462 1.00 80.81 95 GLU A CA 1
ATOM 743 C C . GLU A 1 95 ? 23.000 6.656 -14.751 1.00 80.81 95 GLU A C 1
ATOM 745 O O . GLU A 1 95 ? 23.958 7.328 -14.353 1.00 80.81 95 GLU A O 1
ATOM 750 N N . LEU A 1 96 ? 22.977 5.326 -14.655 1.00 84.38 96 LEU A N 1
ATOM 751 C CA . LEU A 1 96 ? 24.120 4.512 -14.264 1.00 84.38 96 LEU A CA 1
ATOM 752 C C . LEU A 1 96 ? 24.948 4.171 -15.514 1.00 84.38 96 LEU A C 1
ATOM 754 O O . LEU A 1 96 ? 24.403 3.719 -16.519 1.00 84.38 96 LEU A O 1
ATOM 758 N N . LYS A 1 97 ? 26.269 4.362 -15.474 1.00 87.12 97 LYS A N 1
ATOM 759 C CA . LYS A 1 97 ? 27.172 4.131 -16.610 1.00 87.12 97 LYS A CA 1
ATOM 760 C C . LYS A 1 97 ? 28.275 3.139 -16.285 1.00 87.12 97 LYS A C 1
ATOM 762 O O . LYS A 1 97 ? 28.958 3.256 -15.265 1.00 87.12 97 LYS A O 1
ATOM 767 N N . LEU A 1 98 ? 28.492 2.235 -17.233 1.00 89.75 98 LEU A N 1
ATOM 768 C CA . LEU A 1 98 ? 29.594 1.286 -17.289 1.00 89.75 98 LEU A CA 1
ATOM 769 C C . LEU A 1 98 ? 30.351 1.440 -18.612 1.00 89.75 98 LEU A C 1
ATOM 771 O O . LEU A 1 98 ? 29.766 1.802 -19.636 1.00 89.75 98 LEU A O 1
ATOM 775 N N . ALA A 1 99 ? 31.640 1.105 -18.610 1.00 89.62 99 ALA A N 1
ATOM 776 C CA . ALA A 1 99 ? 32.441 1.045 -19.828 1.00 89.62 99 ALA A CA 1
ATOM 777 C C . ALA A 1 99 ? 33.124 -0.317 -19.987 1.00 89.62 99 ALA A C 1
ATOM 779 O O . ALA A 1 99 ? 33.466 -0.961 -18.993 1.00 89.62 99 ALA A O 1
ATOM 780 N N . LEU A 1 100 ? 33.328 -0.740 -21.236 1.00 91.25 100 LEU A N 1
ATOM 781 C CA . LEU A 1 100 ? 34.154 -1.907 -21.542 1.00 91.25 100 LEU A CA 1
ATOM 782 C C . LEU A 1 100 ? 35.557 -1.731 -20.952 1.00 91.25 100 LEU A C 1
ATOM 784 O O . LEU A 1 100 ? 36.111 -0.633 -20.951 1.00 91.25 100 LEU A O 1
ATOM 788 N N . ASP A 1 101 ? 36.098 -2.821 -20.411 1.00 92.06 101 ASP A N 1
ATOM 789 C CA . ASP A 1 101 ? 37.436 -2.916 -19.818 1.00 92.06 101 ASP A CA 1
ATOM 790 C C . ASP A 1 101 ? 37.709 -1.936 -18.657 1.00 92.06 101 ASP A C 1
ATOM 792 O O . ASP A 1 101 ? 38.831 -1.834 -18.158 1.00 92.06 101 ASP A O 1
ATOM 796 N N . SER A 1 102 ? 36.667 -1.273 -18.148 1.00 92.19 102 SER A N 1
ATOM 797 C CA . SER A 1 102 ? 36.717 -0.412 -16.971 1.00 92.19 102 SER A CA 1
ATOM 798 C C . SER A 1 102 ? 35.905 -1.006 -15.828 1.00 92.19 102 SER A C 1
ATOM 800 O O . SER A 1 102 ? 34.779 -1.469 -16.000 1.00 92.19 102 SER A O 1
ATOM 802 N N . LYS A 1 103 ? 36.471 -0.966 -14.621 1.00 91.06 103 LYS A N 1
ATOM 803 C CA . LYS A 1 103 ? 35.754 -1.349 -13.398 1.00 91.06 103 LYS A CA 1
ATOM 804 C C . LYS A 1 103 ? 34.936 -0.200 -12.818 1.00 91.06 103 LYS A C 1
ATOM 806 O O . LYS A 1 103 ? 34.072 -0.459 -11.994 1.00 91.06 103 LYS A O 1
ATOM 811 N N . ALA A 1 104 ? 35.200 1.045 -13.201 1.00 89.50 104 ALA A N 1
ATOM 812 C CA . ALA A 1 104 ? 34.560 2.195 -12.577 1.00 89.50 104 ALA A CA 1
ATOM 813 C C . ALA A 1 104 ? 33.065 2.275 -12.928 1.00 89.50 104 ALA A C 1
ATOM 815 O O . ALA A 1 104 ? 32.684 2.134 -14.091 1.00 89.50 104 ALA A O 1
ATOM 816 N N . VAL A 1 105 ? 32.239 2.530 -11.911 1.00 86.38 105 VAL A N 1
ATOM 817 C CA . VAL A 1 105 ? 30.790 2.733 -12.023 1.00 86.38 105 VAL A CA 1
ATOM 818 C C . VAL A 1 105 ? 30.487 4.201 -11.771 1.00 86.38 105 VAL A C 1
ATOM 820 O O . VAL A 1 105 ? 30.913 4.764 -10.758 1.00 86.38 105 VAL A O 1
ATOM 823 N N . TYR A 1 106 ? 29.724 4.813 -12.670 1.00 84.56 106 TYR A N 1
ATOM 824 C CA . TYR A 1 106 ? 29.331 6.213 -12.557 1.00 84.56 106 TYR A CA 1
ATOM 825 C C . TYR A 1 106 ? 27.817 6.328 -12.458 1.00 84.56 106 TYR A C 1
ATOM 827 O O . TYR A 1 106 ? 27.107 5.610 -13.150 1.00 84.56 106 TYR A O 1
ATOM 835 N N . LYS A 1 107 ? 27.331 7.253 -11.635 1.00 81.25 107 LYS A N 1
ATOM 836 C CA . LYS A 1 107 ? 25.928 7.656 -11.566 1.00 81.25 107 LYS A CA 1
ATOM 837 C C . LYS A 1 107 ? 25.871 9.167 -11.707 1.00 81.25 107 LYS A C 1
ATOM 839 O O . LYS A 1 107 ? 26.561 9.867 -10.966 1.00 81.25 107 LYS A O 1
ATOM 844 N N . ASP A 1 108 ? 25.127 9.648 -12.694 1.00 80.00 108 ASP A N 1
ATOM 845 C CA . ASP A 1 108 ? 24.925 11.082 -12.947 1.00 80.00 108 ASP A CA 1
ATOM 846 C C . ASP A 1 108 ? 26.257 11.850 -13.060 1.00 80.00 108 ASP A C 1
ATOM 848 O O . ASP A 1 108 ? 26.458 12.920 -12.492 1.00 80.00 108 ASP A O 1
ATOM 852 N N . GLY A 1 109 ? 27.229 11.240 -13.753 1.00 78.62 109 GLY A N 1
ATOM 853 C CA . GLY A 1 109 ? 28.570 11.798 -13.981 1.00 78.62 109 GLY A CA 1
ATOM 854 C C . GLY A 1 109 ? 29.550 11.643 -12.811 1.00 78.62 109 GLY A C 1
ATOM 855 O O . GLY A 1 109 ? 30.754 11.831 -12.994 1.00 78.62 109 GLY A O 1
ATOM 856 N N . LYS A 1 110 ? 29.086 11.231 -11.625 1.00 79.12 110 LYS A N 1
ATOM 857 C CA . LYS A 1 110 ? 29.928 10.996 -10.444 1.00 79.12 110 LYS A CA 1
ATOM 858 C C . LYS A 1 110 ? 30.327 9.526 -10.342 1.00 79.12 110 LYS A C 1
ATOM 860 O O . LYS A 1 110 ? 29.479 8.644 -10.415 1.00 79.12 110 LYS A O 1
ATOM 865 N N . ALA A 1 111 ? 31.612 9.246 -10.127 1.00 84.06 111 ALA A N 1
ATOM 866 C CA . ALA A 1 111 ? 32.057 7.893 -9.794 1.00 84.06 111 ALA A CA 1
ATOM 867 C C . ALA A 1 111 ? 31.475 7.480 -8.430 1.00 84.06 111 ALA A C 1
ATOM 869 O O . ALA A 1 111 ? 31.681 8.182 -7.438 1.00 84.06 111 ALA A O 1
ATOM 870 N N . ILE A 1 112 ? 30.753 6.361 -8.386 1.00 85.00 112 ILE A N 1
ATOM 871 C CA . ILE A 1 112 ? 30.090 5.861 -7.170 1.00 85.00 112 ILE A CA 1
ATOM 872 C C . ILE A 1 112 ? 30.678 4.547 -6.645 1.00 85.00 112 ILE A C 1
ATOM 874 O O . ILE A 1 112 ? 30.333 4.122 -5.548 1.00 85.00 112 ILE A O 1
ATOM 878 N N . GLY A 1 113 ? 31.574 3.903 -7.393 1.00 84.88 113 GLY A N 1
ATOM 879 C CA . GLY A 1 113 ? 32.200 2.655 -6.969 1.00 84.88 113 GLY A CA 1
ATOM 880 C C . GLY A 1 113 ? 32.949 1.954 -8.094 1.00 84.88 113 GLY A C 1
ATOM 881 O O . GLY A 1 113 ? 33.126 2.508 -9.180 1.00 84.88 113 GLY A O 1
ATOM 882 N N . ASN A 1 114 ? 33.385 0.723 -7.822 1.00 89.00 114 ASN A N 1
ATOM 883 C CA . ASN A 1 114 ? 34.028 -0.151 -8.796 1.00 89.00 114 ASN A CA 1
ATOM 884 C C . ASN A 1 114 ? 33.373 -1.536 -8.799 1.00 89.00 114 ASN A C 1
ATOM 886 O O . ASN A 1 114 ? 33.044 -2.074 -7.746 1.00 89.00 114 ASN A O 1
ATOM 890 N N . LEU A 1 115 ? 33.261 -2.131 -9.981 1.00 88.88 115 LEU A N 1
ATOM 891 C CA . LEU A 1 115 ? 32.956 -3.537 -10.183 1.00 88.88 115 LEU A CA 1
ATOM 892 C C . LEU A 1 115 ? 34.155 -4.403 -9.794 1.00 88.88 115 LEU A C 1
ATOM 894 O O . LEU A 1 115 ? 35.309 -4.043 -10.034 1.00 88.88 115 LEU A O 1
ATOM 898 N N . ASP A 1 116 ? 33.889 -5.613 -9.310 1.00 86.00 116 ASP A N 1
ATOM 899 C CA . ASP A 1 116 ? 34.943 -6.605 -9.068 1.00 86.00 116 ASP A CA 1
ATOM 900 C C . ASP A 1 116 ? 35.658 -7.011 -10.364 1.00 86.00 116 ASP A C 1
ATOM 902 O O . ASP A 1 116 ? 36.873 -7.245 -10.393 1.00 86.00 116 ASP A O 1
ATOM 906 N N . ILE A 1 117 ? 34.904 -7.046 -11.463 1.00 91.06 117 ILE A N 1
ATOM 907 C CA . ILE A 1 117 ? 35.375 -7.365 -12.804 1.00 91.06 117 ILE A CA 1
ATOM 908 C C . ILE A 1 117 ? 34.726 -6.433 -13.830 1.00 91.06 117 ILE A C 1
ATOM 910 O O . ILE A 1 117 ? 33.532 -6.149 -13.754 1.00 91.06 117 ILE A O 1
ATOM 914 N N . ALA A 1 118 ? 35.536 -5.946 -14.771 1.00 93.94 118 ALA A N 1
ATOM 915 C CA . ALA A 1 118 ? 35.081 -5.053 -15.827 1.00 93.94 118 ALA A CA 1
ATOM 916 C C . ALA A 1 118 ? 34.193 -5.801 -16.843 1.00 93.94 118 ALA A C 1
ATOM 918 O O . ALA A 1 118 ? 34.450 -6.981 -17.111 1.00 93.94 118 ALA A O 1
ATOM 919 N N . PRO A 1 119 ? 33.186 -5.138 -17.437 1.00 94.88 119 PRO A N 1
ATOM 920 C CA . PRO A 1 119 ? 32.495 -5.642 -18.616 1.00 94.88 119 PRO A CA 1
ATOM 921 C C . PRO A 1 119 ? 33.470 -5.848 -19.777 1.00 94.88 119 PRO A C 1
ATOM 923 O O . PRO A 1 119 ? 34.374 -5.038 -19.967 1.00 94.88 119 PRO A O 1
ATOM 926 N N . PHE A 1 120 ? 33.278 -6.894 -20.577 1.00 93.62 120 PHE A N 1
ATOM 927 C CA . PHE A 1 120 ? 34.153 -7.190 -21.719 1.00 93.62 120 PHE A CA 1
ATOM 928 C C . PHE A 1 120 ? 33.380 -7.796 -22.892 1.00 93.62 120 PHE A C 1
ATOM 930 O O . PHE A 1 120 ? 32.287 -8.337 -22.720 1.00 93.62 120 PHE A O 1
ATOM 937 N N . LEU A 1 121 ? 33.956 -7.741 -24.093 1.00 91.56 121 LEU A N 1
ATOM 938 C CA . LEU A 1 121 ? 33.403 -8.403 -25.276 1.00 91.56 121 LEU A CA 1
ATOM 939 C C . LEU A 1 121 ? 33.877 -9.857 -25.373 1.00 91.56 121 LEU A C 1
ATOM 941 O O . LEU A 1 121 ? 35.068 -10.149 -25.274 1.00 91.56 121 LEU A O 1
ATOM 945 N N . LYS A 1 122 ? 32.943 -10.778 -25.619 1.00 88.75 122 LYS A N 1
ATOM 946 C CA . LYS A 1 122 ? 33.224 -12.186 -25.929 1.00 88.75 122 LYS A CA 1
ATOM 947 C C . LYS A 1 122 ? 32.224 -12.691 -26.959 1.00 88.75 122 LYS A C 1
ATOM 949 O O . LYS A 1 122 ? 31.025 -12.648 -26.710 1.00 88.75 122 LYS A O 1
ATOM 954 N N . ASN A 1 123 ? 32.721 -13.194 -28.092 1.00 86.25 123 ASN A N 1
ATOM 955 C CA . ASN A 1 123 ? 31.902 -13.715 -29.197 1.00 86.25 123 ASN A CA 1
ATOM 956 C C . ASN A 1 123 ? 30.788 -12.736 -29.618 1.00 86.25 123 ASN A C 1
ATOM 958 O O . ASN A 1 123 ? 29.615 -13.104 -29.674 1.00 86.25 123 ASN A O 1
ATOM 962 N N . ASP A 1 124 ? 31.149 -11.466 -29.820 1.00 86.44 124 ASP A N 1
ATOM 963 C CA . ASP A 1 124 ? 30.220 -10.386 -30.183 1.00 86.44 124 ASP A CA 1
ATOM 964 C C . ASP A 1 124 ? 29.054 -10.199 -29.194 1.00 86.44 124 ASP A C 1
ATOM 966 O O . ASP A 1 124 ? 27.947 -9.793 -29.561 1.00 86.44 124 ASP A O 1
ATOM 970 N N . ARG A 1 125 ? 29.271 -10.531 -27.916 1.00 88.06 125 ARG A N 1
ATOM 971 C CA . ARG A 1 125 ? 28.364 -10.221 -26.809 1.00 88.06 125 ARG A CA 1
ATOM 972 C C . ARG A 1 125 ? 29.113 -9.482 -25.724 1.00 88.06 125 ARG A C 1
ATOM 974 O O . ARG A 1 125 ? 30.226 -9.861 -25.357 1.00 88.06 125 ARG A O 1
ATOM 981 N N . THR A 1 126 ? 28.470 -8.462 -25.173 1.00 91.00 126 THR A N 1
ATOM 982 C CA . THR A 1 126 ? 29.003 -7.811 -23.987 1.00 91.00 126 THR A CA 1
ATOM 983 C C . THR A 1 126 ? 28.643 -8.612 -22.751 1.00 91.00 126 THR A C 1
ATOM 985 O O . THR A 1 126 ? 27.467 -8.785 -22.424 1.00 91.00 126 THR A O 1
ATOM 988 N N . MET A 1 127 ? 29.681 -9.095 -22.084 1.00 92.81 127 MET A N 1
ATOM 989 C CA . MET A 1 127 ? 29.613 -9.859 -20.855 1.00 92.81 127 MET A CA 1
ATOM 990 C C . MET A 1 127 ? 29.689 -8.908 -19.668 1.00 92.81 127 MET A C 1
ATOM 992 O O . MET A 1 127 ? 30.597 -8.081 -19.585 1.00 92.81 127 MET A O 1
ATOM 996 N N . VAL A 1 128 ? 28.754 -9.049 -18.738 1.00 93.62 128 VAL A N 1
ATOM 997 C CA . VAL A 1 128 ? 28.632 -8.221 -17.533 1.00 93.62 128 VAL A CA 1
ATOM 998 C C . VAL A 1 128 ? 28.525 -9.104 -16.291 1.00 93.62 128 VAL A C 1
ATOM 1000 O O . VAL A 1 128 ? 28.078 -10.249 -16.408 1.00 93.62 128 VAL A O 1
ATOM 1003 N N . PRO A 1 129 ? 28.921 -8.613 -15.102 1.00 93.62 129 PRO A N 1
ATOM 1004 C CA . PRO A 1 129 ? 28.734 -9.367 -13.868 1.00 93.62 129 PRO A CA 1
ATOM 1005 C C . PRO A 1 129 ? 27.236 -9.561 -13.604 1.00 93.62 129 PRO A C 1
ATOM 1007 O O . PRO A 1 129 ? 26.511 -8.582 -13.436 1.00 93.62 129 PRO A O 1
ATOM 1010 N N . LEU A 1 130 ? 26.782 -10.818 -13.550 1.00 92.12 130 LEU A N 1
ATOM 1011 C CA . LEU A 1 130 ? 25.365 -11.178 -13.408 1.00 92.12 130 LEU A CA 1
ATOM 1012 C C . LEU A 1 130 ? 24.732 -10.497 -12.197 1.00 92.12 130 LEU A C 1
ATOM 1014 O O . LEU A 1 130 ? 23.733 -9.802 -12.340 1.00 92.12 130 LEU A O 1
ATOM 1018 N N . ARG A 1 131 ? 25.351 -10.670 -11.022 1.00 88.75 131 ARG A N 1
ATOM 1019 C CA . ARG A 1 131 ? 24.840 -10.138 -9.755 1.00 88.75 131 ARG A CA 1
ATOM 1020 C C . ARG A 1 131 ? 24.668 -8.626 -9.812 1.00 88.75 131 ARG A C 1
ATOM 1022 O O . ARG A 1 131 ? 23.624 -8.127 -9.428 1.00 88.75 131 ARG A O 1
ATOM 1029 N N . PHE A 1 132 ? 25.671 -7.923 -10.339 1.00 90.12 132 PHE A N 1
ATOM 1030 C CA . PHE A 1 132 ? 25.630 -6.469 -10.428 1.00 90.12 132 PHE A CA 1
ATOM 1031 C C . PHE A 1 132 ? 24.435 -5.999 -11.257 1.00 90.12 132 PHE A C 1
ATOM 1033 O O . PHE A 1 132 ? 23.697 -5.133 -10.808 1.00 90.12 132 PHE A O 1
ATOM 1040 N N . VAL A 1 133 ? 24.234 -6.567 -12.451 1.00 89.06 133 VAL A N 1
ATOM 1041 C CA . VAL A 1 133 ? 23.132 -6.146 -13.328 1.00 89.06 133 VAL A CA 1
ATOM 1042 C C . VAL A 1 133 ? 21.778 -6.545 -12.751 1.00 89.06 133 VAL A C 1
ATOM 1044 O O . VAL A 1 133 ? 20.868 -5.730 -12.776 1.00 89.06 133 VAL A O 1
ATOM 1047 N N . ALA A 1 134 ? 21.659 -7.741 -12.178 1.00 87.25 134 ALA A N 1
ATOM 1048 C CA . ALA A 1 134 ? 20.424 -8.198 -11.552 1.00 87.25 134 ALA A CA 1
ATOM 1049 C C . ALA A 1 134 ? 20.027 -7.340 -10.338 1.00 87.25 134 ALA A C 1
ATOM 1051 O O . ALA A 1 134 ? 18.916 -6.833 -10.304 1.00 87.25 134 ALA A O 1
ATOM 1052 N N . GLU A 1 135 ? 20.937 -7.084 -9.395 1.00 83.69 135 GLU A N 1
ATOM 1053 C CA . GLU A 1 135 ? 20.658 -6.233 -8.224 1.00 83.69 135 GLU A CA 1
ATOM 1054 C C . GLU A 1 135 ? 20.421 -4.766 -8.620 1.00 83.69 135 GLU A C 1
ATOM 1056 O O . GLU A 1 135 ? 19.610 -4.071 -8.013 1.00 83.69 135 GLU A O 1
ATOM 1061 N N . THR A 1 136 ? 21.094 -4.291 -9.674 1.00 82.44 136 THR A N 1
ATOM 1062 C CA . THR A 1 136 ? 20.849 -2.955 -10.239 1.00 82.44 136 THR A CA 1
ATOM 1063 C C . THR A 1 136 ? 19.427 -2.822 -10.796 1.00 82.44 136 THR A C 1
ATOM 1065 O O . THR A 1 136 ? 18.844 -1.745 -10.691 1.00 82.44 136 THR A O 1
ATOM 1068 N N . LEU A 1 137 ? 18.883 -3.904 -11.361 1.00 79.75 137 LEU A N 1
ATOM 1069 C CA . LEU A 1 137 ? 17.523 -4.014 -11.899 1.00 79.75 137 LEU A CA 1
ATOM 1070 C C . LEU A 1 137 ? 16.537 -4.598 -10.874 1.00 79.75 137 LEU A C 1
ATOM 1072 O O . LEU A 1 137 ? 15.561 -5.241 -11.244 1.00 79.75 137 LEU A O 1
ATOM 1076 N N . ASP A 1 138 ? 16.816 -4.411 -9.583 1.00 78.69 138 ASP A N 1
ATOM 1077 C CA . ASP A 1 138 ? 15.933 -4.833 -8.497 1.00 78.69 138 ASP A CA 1
ATOM 1078 C C . ASP A 1 138 ? 15.599 -6.306 -8.470 1.00 78.69 138 ASP A C 1
ATOM 1080 O O . ASP A 1 138 ? 14.497 -6.704 -8.141 1.00 78.69 138 ASP A O 1
ATOM 1084 N N . ALA A 1 139 ? 16.559 -7.158 -8.774 1.00 81.12 139 ALA A N 1
ATOM 1085 C CA . ALA A 1 139 ? 16.400 -8.576 -8.550 1.00 81.12 139 ALA A CA 1
ATOM 1086 C C . ALA A 1 139 ? 17.265 -9.044 -7.387 1.00 81.12 139 ALA A C 1
ATOM 1088 O O . ALA A 1 139 ? 18.442 -8.694 -7.266 1.00 81.12 139 ALA A O 1
ATOM 1089 N N . LYS A 1 140 ? 16.693 -9.905 -6.546 1.00 82.06 140 LYS A N 1
ATOM 1090 C CA . LYS A 1 140 ? 17.462 -10.635 -5.539 1.00 82.06 140 LYS A CA 1
ATOM 1091 C C . LYS A 1 140 ? 18.240 -11.758 -6.221 1.00 82.06 140 LYS A C 1
ATOM 1093 O O . LYS A 1 140 ? 17.651 -12.496 -7.006 1.00 82.06 140 LYS A O 1
ATOM 1098 N N . VAL A 1 141 ? 19.532 -11.908 -5.900 1.00 83.75 141 VAL A N 1
ATOM 1099 C CA . VAL A 1 141 ? 20.391 -12.978 -6.441 1.00 83.75 141 VAL A CA 1
ATOM 1100 C C . VAL A 1 141 ? 20.924 -13.898 -5.344 1.00 83.75 141 VAL A C 1
ATOM 1102 O O . VAL A 1 141 ? 21.823 -13.521 -4.580 1.00 83.75 141 VAL A O 1
ATOM 1105 N N . ASP A 1 142 ? 20.453 -15.142 -5.347 1.00 83.06 142 ASP A N 1
ATOM 1106 C CA . ASP A 1 142 ? 20.856 -16.193 -4.413 1.00 83.06 142 ASP A CA 1
ATOM 1107 C C . ASP A 1 142 ? 21.702 -17.266 -5.116 1.00 83.06 142 ASP A C 1
ATOM 1109 O O . ASP A 1 142 ? 21.458 -17.632 -6.264 1.00 83.06 142 ASP A O 1
ATOM 1113 N N . TYR A 1 143 ? 22.729 -17.775 -4.429 1.00 83.75 143 TYR A N 1
ATOM 1114 C CA . TYR A 1 143 ? 23.590 -18.849 -4.933 1.00 83.75 143 TYR A CA 1
ATOM 1115 C C . TYR A 1 143 ? 23.377 -20.087 -4.069 1.00 83.75 143 TYR A C 1
ATOM 1117 O O . TYR A 1 143 ? 23.811 -20.122 -2.919 1.00 83.75 143 TYR A O 1
ATOM 1125 N N . ILE A 1 144 ? 22.722 -21.105 -4.617 1.00 77.12 144 ILE A N 1
ATOM 1126 C CA . ILE A 1 144 ? 22.309 -22.300 -3.876 1.00 77.12 144 ILE A CA 1
ATOM 1127 C C . ILE A 1 144 ? 22.843 -23.524 -4.612 1.00 77.12 144 ILE A C 1
ATOM 1129 O O . ILE A 1 144 ? 22.522 -23.750 -5.776 1.00 77.12 144 ILE A O 1
ATOM 1133 N N . ASN A 1 145 ? 23.682 -24.321 -3.941 1.00 81.12 145 ASN A N 1
ATOM 1134 C CA . ASN A 1 145 ? 24.234 -25.574 -4.478 1.00 81.12 145 ASN A CA 1
ATOM 1135 C C . ASN A 1 145 ? 24.894 -25.430 -5.867 1.00 81.12 145 ASN A C 1
ATOM 1137 O O . ASN A 1 145 ? 24.774 -26.304 -6.721 1.00 81.12 145 ASN A O 1
ATOM 1141 N N . GLY A 1 146 ? 25.575 -24.305 -6.110 1.00 77.00 146 GLY A N 1
ATOM 1142 C CA . GLY A 1 146 ? 26.220 -24.007 -7.396 1.00 77.00 146 GLY A CA 1
ATOM 1143 C C . GLY A 1 146 ? 25.285 -23.465 -8.485 1.00 77.00 146 GLY A C 1
ATOM 1144 O O . GLY A 1 146 ? 25.770 -23.126 -9.562 1.00 77.00 146 GLY A O 1
ATOM 1145 N N . SER A 1 147 ? 23.985 -23.337 -8.205 1.00 82.31 147 SER A N 1
ATOM 1146 C CA . SER A 1 147 ? 22.998 -22.659 -9.055 1.00 82.31 147 SER A CA 1
ATOM 1147 C C . SER A 1 147 ? 22.775 -21.213 -8.612 1.00 82.31 147 SER A C 1
ATOM 1149 O O . SER A 1 147 ? 23.048 -20.863 -7.465 1.00 82.31 147 SER A O 1
ATOM 1151 N N . VAL A 1 148 ? 22.275 -20.383 -9.522 1.00 88.12 148 VAL A N 1
ATOM 1152 C CA . VAL A 1 148 ? 21.965 -18.965 -9.320 1.00 88.12 148 VAL A CA 1
ATOM 1153 C C . VAL A 1 148 ? 20.461 -18.773 -9.462 1.00 88.12 148 VAL A C 1
ATOM 1155 O O . VAL A 1 148 ? 19.914 -19.167 -10.483 1.00 88.12 148 VAL A O 1
ATOM 1158 N N . PHE A 1 149 ? 19.811 -18.155 -8.484 1.00 85.69 149 PHE A N 1
ATOM 1159 C CA . PHE A 1 149 ? 18.387 -17.817 -8.499 1.00 85.69 149 PHE A CA 1
ATOM 1160 C C . PHE A 1 149 ? 18.235 -16.300 -8.538 1.00 85.69 149 PHE A C 1
ATOM 1162 O O . PHE A 1 149 ? 18.913 -15.610 -7.776 1.00 85.69 149 PHE A O 1
ATOM 1169 N N . ILE A 1 150 ? 17.393 -15.788 -9.437 1.00 87.38 150 ILE A N 1
ATOM 1170 C CA . ILE A 1 150 ? 17.189 -14.359 -9.675 1.00 87.38 150 ILE A CA 1
ATOM 1171 C C . ILE A 1 150 ? 15.692 -14.045 -9.654 1.00 87.38 150 ILE A C 1
ATOM 1173 O O . ILE A 1 150 ? 14.955 -14.467 -10.538 1.00 87.38 150 ILE A O 1
ATOM 1177 N N . ASN A 1 151 ? 15.244 -13.269 -8.674 1.00 83.69 151 ASN A N 1
ATOM 1178 C CA . ASN A 1 151 ? 13.825 -12.947 -8.505 1.00 83.69 151 ASN A CA 1
ATOM 1179 C C . ASN A 1 151 ? 13.633 -11.422 -8.629 1.00 83.69 151 ASN A C 1
ATOM 1181 O O . ASN A 1 151 ? 14.053 -10.715 -7.706 1.00 83.69 151 ASN A O 1
ATOM 1185 N N . PRO A 1 152 ? 13.092 -10.903 -9.760 1.00 73.00 152 PRO A N 1
ATOM 1186 C CA . PRO A 1 152 ? 12.799 -9.488 -9.949 1.00 73.00 152 PRO A CA 1
ATOM 1187 C C . PRO A 1 152 ? 11.734 -8.997 -8.973 1.00 73.00 152 PRO A C 1
ATOM 1189 O O . PRO A 1 152 ? 10.704 -9.625 -8.746 1.00 73.00 152 PRO A O 1
ATOM 1192 N N . ILE A 1 153 ? 11.994 -7.819 -8.441 1.00 67.38 153 ILE A N 1
ATOM 1193 C CA . ILE A 1 153 ? 11.118 -7.032 -7.603 1.00 67.38 153 ILE A CA 1
ATOM 1194 C C . ILE A 1 153 ? 10.736 -5.823 -8.456 1.00 67.38 153 ILE A C 1
ATOM 1196 O O . ILE A 1 153 ? 11.580 -4.983 -8.756 1.00 67.38 153 ILE A O 1
ATOM 1200 N N . SER A 1 154 ? 9.478 -5.682 -8.870 1.00 65.38 154 SER A N 1
ATOM 1201 C CA . SER A 1 154 ? 9.029 -4.420 -9.467 1.00 65.38 154 SER A CA 1
ATOM 1202 C C . SER A 1 154 ? 9.064 -3.347 -8.369 1.00 65.38 154 SER A C 1
ATOM 1204 O O . SER A 1 154 ? 8.155 -3.245 -7.548 1.00 65.38 154 SER A O 1
ATOM 1206 N N . ARG A 1 155 ? 10.140 -2.543 -8.307 1.00 64.25 155 ARG A N 1
ATOM 1207 C CA . ARG A 1 155 ? 10.368 -1.523 -7.255 1.00 64.25 155 ARG A CA 1
ATOM 1208 C C . ARG A 1 155 ? 9.143 -0.642 -7.025 1.00 64.25 155 ARG A C 1
ATOM 1210 O O . ARG A 1 155 ? 8.783 -0.345 -5.891 1.00 64.25 155 ARG A O 1
ATOM 1217 N N . LYS A 1 156 ? 8.482 -0.252 -8.116 1.00 64.88 156 LYS A N 1
ATOM 1218 C CA . LYS A 1 156 ? 7.256 0.543 -8.088 1.00 64.88 156 LYS A CA 1
ATOM 1219 C C . LYS A 1 156 ? 6.084 -0.217 -7.470 1.00 64.88 156 LYS A C 1
ATOM 1221 O O . LYS A 1 156 ? 5.362 0.356 -6.666 1.00 64.88 156 LYS A O 1
ATOM 1226 N N . GLU A 1 157 ? 5.882 -1.479 -7.825 1.00 68.06 157 GLU A N 1
ATOM 1227 C CA . GLU A 1 157 ? 4.776 -2.268 -7.278 1.00 68.06 157 GLU A CA 1
ATOM 1228 C C . GLU A 1 157 ? 5.041 -2.676 -5.824 1.00 68.06 157 GLU A C 1
ATOM 1230 O O . GLU A 1 157 ? 4.111 -2.637 -5.030 1.00 68.06 157 GLU A O 1
ATOM 1235 N N . GLN A 1 158 ? 6.288 -2.927 -5.416 1.00 69.50 158 GLN A N 1
ATOM 1236 C CA . GLN A 1 158 ? 6.607 -3.089 -3.995 1.00 69.50 158 GLN A CA 1
ATOM 1237 C C . GLN A 1 158 ? 6.395 -1.813 -3.194 1.00 69.50 158 GLN A C 1
ATOM 1239 O O . GLN A 1 158 ? 5.841 -1.872 -2.099 1.00 69.50 158 GLN A O 1
ATOM 1244 N N . ALA A 1 159 ? 6.796 -0.665 -3.740 1.00 77.06 159 ALA A N 1
ATOM 1245 C CA . ALA A 1 159 ? 6.565 0.613 -3.087 1.00 77.06 159 ALA A CA 1
ATOM 1246 C C . ALA A 1 159 ? 5.061 0.902 -2.937 1.00 77.06 159 ALA A C 1
ATOM 1248 O O . ALA A 1 159 ? 4.610 1.278 -1.856 1.00 77.06 159 ALA A O 1
ATOM 1249 N N . ILE A 1 160 ? 4.278 0.653 -3.994 1.00 81.56 160 ILE A N 1
ATOM 1250 C CA . ILE A 1 160 ? 2.815 0.776 -3.977 1.00 81.56 160 ILE A CA 1
ATOM 1251 C C . ILE A 1 160 ? 2.206 -0.184 -2.952 1.00 81.56 160 ILE A C 1
ATOM 1253 O O . ILE A 1 160 ? 1.389 0.241 -2.144 1.00 81.56 160 ILE A O 1
ATOM 1257 N N . LYS A 1 161 ? 2.619 -1.454 -2.935 1.00 82.81 161 LYS A N 1
ATOM 1258 C CA . LYS A 1 161 ? 2.109 -2.447 -1.984 1.00 82.81 161 LYS A CA 1
ATOM 1259 C C . LYS A 1 161 ? 2.420 -2.051 -0.544 1.00 82.81 161 LYS A C 1
ATOM 1261 O O . LYS A 1 161 ? 1.501 -1.967 0.258 1.00 82.81 161 LYS A O 1
ATOM 1266 N N . LYS A 1 162 ? 3.672 -1.720 -0.211 1.00 87.31 162 LYS A N 1
ATOM 1267 C CA . LYS A 1 162 ? 4.048 -1.264 1.140 1.00 87.31 162 LYS A CA 1
ATOM 1268 C C . LYS A 1 162 ? 3.224 -0.057 1.597 1.00 87.31 162 LYS A C 1
ATOM 1270 O O . LYS A 1 162 ? 2.737 -0.069 2.722 1.00 87.31 162 LYS A O 1
ATOM 1275 N N . SER A 1 163 ? 3.018 0.929 0.720 1.00 87.94 163 SER A N 1
ATOM 1276 C CA . SER A 1 163 ? 2.152 2.086 0.995 1.00 87.94 163 SER A CA 1
ATOM 1277 C C . SER A 1 163 ? 0.693 1.670 1.228 1.00 87.94 163 SER A C 1
ATOM 1279 O O . SER A 1 163 ? 0.085 2.085 2.213 1.00 87.94 163 SER A O 1
ATOM 1281 N N . ILE A 1 164 ? 0.132 0.790 0.388 1.00 88.75 164 ILE A N 1
ATOM 1282 C CA . ILE A 1 164 ? -1.232 0.262 0.565 1.00 88.75 164 ILE A CA 1
ATOM 1283 C C . ILE A 1 164 ? -1.371 -0.452 1.912 1.00 88.75 164 ILE A C 1
ATOM 1285 O O . ILE A 1 164 ? -2.321 -0.177 2.634 1.00 88.75 164 ILE A O 1
ATOM 1289 N N . TYR A 1 165 ? -0.435 -1.329 2.278 1.00 89.44 165 TYR A N 1
ATOM 1290 C CA . TYR A 1 165 ? -0.503 -2.076 3.538 1.00 89.44 165 TYR A CA 1
ATOM 1291 C C . TYR A 1 165 ? -0.287 -1.198 4.771 1.00 89.44 165 TYR A C 1
ATOM 1293 O O . TYR A 1 165 ? -0.950 -1.419 5.781 1.00 89.44 165 TYR A O 1
ATOM 1301 N N . PHE A 1 166 ? 0.585 -0.190 4.693 1.00 88.56 166 PHE A N 1
ATOM 1302 C CA . PHE A 1 166 ? 0.727 0.809 5.751 1.00 88.56 166 PHE A CA 1
ATOM 1303 C C . PHE A 1 166 ? -0.599 1.548 5.973 1.00 88.56 166 PHE A C 1
ATOM 1305 O O . PHE A 1 166 ? -1.124 1.556 7.085 1.00 88.56 166 PHE A O 1
ATOM 1312 N N . ASN A 1 167 ? -1.188 2.085 4.900 1.00 85.81 167 ASN A N 1
ATOM 1313 C CA . ASN A 1 167 ? -2.463 2.797 4.963 1.00 85.81 167 ASN A CA 1
ATOM 1314 C C . ASN A 1 167 ? -3.606 1.895 5.435 1.00 85.81 167 ASN A C 1
ATOM 1316 O O . ASN A 1 167 ? -4.406 2.300 6.275 1.00 85.81 167 ASN A O 1
ATOM 1320 N N . LEU A 1 168 ? -3.649 0.651 4.958 1.00 85.56 168 LEU A N 1
ATOM 1321 C CA . LEU A 1 168 ? -4.628 -0.337 5.388 1.00 85.56 168 LEU A CA 1
ATOM 1322 C C . LEU A 1 168 ? -4.505 -0.633 6.885 1.00 85.56 168 LEU A C 1
ATOM 1324 O O . LEU A 1 168 ? -5.515 -0.689 7.578 1.00 85.56 168 LEU A O 1
ATOM 1328 N N . ALA A 1 169 ? -3.287 -0.798 7.400 1.00 85.00 169 ALA A N 1
ATOM 1329 C CA . ALA A 1 169 ? -3.079 -1.060 8.816 1.00 85.00 169 ALA A CA 1
ATOM 1330 C C . ALA A 1 169 ? -3.515 0.118 9.699 1.00 85.00 169 ALA A C 1
ATOM 1332 O O . ALA A 1 169 ? -4.049 -0.102 10.788 1.00 85.00 169 ALA A O 1
ATOM 1333 N N . LEU A 1 170 ? -3.344 1.355 9.218 1.00 78.69 170 LEU A N 1
ATOM 1334 C CA . LEU A 1 170 ? -3.875 2.551 9.874 1.00 78.69 170 LEU A CA 1
ATOM 1335 C C . LEU A 1 170 ? -5.403 2.617 9.812 1.00 78.69 170 LEU A C 1
ATOM 1337 O O . LEU A 1 170 ? -6.038 2.914 10.820 1.00 78.69 170 LEU A O 1
ATOM 1341 N N . GLU A 1 171 ? -5.997 2.327 8.655 1.00 78.06 171 GLU A N 1
ATOM 1342 C CA . GLU A 1 171 ? -7.451 2.328 8.473 1.00 78.06 171 GLU A CA 1
ATOM 1343 C C . GLU A 1 171 ? -8.115 1.278 9.370 1.00 78.06 171 GLU A C 1
ATOM 1345 O O . GLU A 1 171 ? -9.069 1.569 10.088 1.00 78.06 171 GLU A O 1
ATOM 1350 N N . LYS A 1 172 ? -7.585 0.054 9.352 1.00 79.56 172 LYS A N 1
ATOM 1351 C CA . LYS A 1 172 ? -8.152 -1.101 10.052 1.00 79.56 172 LYS A CA 1
ATOM 1352 C C . LYS A 1 172 ? -7.662 -1.256 11.482 1.00 79.56 172 LYS A C 1
ATOM 1354 O O . LYS A 1 172 ? -8.131 -2.161 12.167 1.00 79.56 172 LYS A O 1
ATOM 1359 N N . ARG A 1 173 ? -6.733 -0.400 11.923 1.00 80.00 173 ARG A N 1
ATOM 1360 C CA . ARG A 1 173 ? -6.157 -0.403 13.276 1.00 80.00 173 ARG A CA 1
ATOM 1361 C C . ARG A 1 173 ? -5.771 -1.809 13.716 1.00 80.00 173 ARG A C 1
ATOM 1363 O O . ARG A 1 173 ? -6.239 -2.313 14.735 1.00 80.00 173 ARG A O 1
ATOM 1370 N N . PHE A 1 174 ? -4.925 -2.446 12.907 1.00 84.25 174 PHE A N 1
ATOM 1371 C CA . PHE A 1 174 ? -4.509 -3.835 13.113 1.00 84.25 174 PHE A CA 1
ATOM 1372 C C . PHE A 1 174 ? -3.912 -4.098 14.499 1.00 84.25 174 PHE A C 1
ATOM 1374 O O . PHE A 1 174 ? -4.047 -5.203 15.010 1.00 84.25 174 PHE A O 1
ATOM 1381 N N . ASP A 1 175 ? -3.345 -3.077 15.143 1.00 78.00 175 ASP A N 1
ATOM 1382 C CA . ASP A 1 175 ? -2.843 -3.135 16.518 1.00 78.00 175 ASP A CA 1
ATOM 1383 C C . ASP A 1 175 ? -3.931 -3.418 17.572 1.00 78.00 175 ASP A C 1
ATOM 1385 O O . ASP A 1 175 ? -3.626 -3.854 18.682 1.00 78.00 175 ASP A O 1
ATOM 1389 N N . HIS A 1 176 ? -5.202 -3.204 17.226 1.00 77.88 176 HIS A N 1
ATOM 1390 C CA . HIS A 1 176 ? -6.361 -3.503 18.070 1.00 77.88 176 HIS A CA 1
ATOM 1391 C C . HIS A 1 176 ? -7.222 -4.630 17.529 1.00 77.88 176 HIS A C 1
ATOM 1393 O O . HIS A 1 176 ? -8.176 -5.016 18.202 1.00 77.88 176 HIS A O 1
ATOM 1399 N N . LEU A 1 177 ? -6.933 -5.171 16.346 1.00 79.06 177 LEU A N 1
ATOM 1400 C CA . LEU A 1 177 ? -7.676 -6.339 15.906 1.00 79.06 177 LEU A CA 1
ATOM 1401 C C . LEU A 1 177 ? -7.314 -7.527 16.812 1.00 79.06 177 LEU A C 1
ATOM 1403 O O . LEU A 1 177 ? -6.135 -7.831 17.001 1.00 79.06 177 LEU A O 1
ATOM 1407 N N . PRO A 1 178 ? -8.311 -8.193 17.415 1.00 78.81 178 PRO A N 1
ATOM 1408 C CA . PRO A 1 178 ? -8.077 -9.412 18.173 1.00 78.81 178 PRO A CA 1
ATOM 1409 C C . PRO A 1 178 ? -7.527 -10.499 17.247 1.00 78.81 178 PRO A C 1
ATOM 1411 O O . PRO A 1 178 ? -7.761 -10.492 16.038 1.00 78.81 178 PRO A O 1
ATOM 1414 N N . THR A 1 179 ? -6.838 -11.475 17.831 1.00 82.88 179 THR A N 1
ATOM 1415 C CA . THR A 1 179 ? -6.474 -12.688 17.100 1.00 82.88 179 THR A CA 1
ATOM 1416 C C . THR A 1 179 ? -7.716 -13.535 16.860 1.00 82.88 179 THR A C 1
ATOM 1418 O O . THR A 1 179 ? -8.451 -13.826 17.802 1.00 82.88 179 THR A O 1
ATOM 1421 N N . PHE A 1 180 ? -7.923 -13.957 15.618 1.00 81.69 180 PHE A N 1
ATOM 1422 C CA . PHE A 1 180 ? -8.905 -14.979 15.272 1.00 81.69 180 PHE A CA 1
ATOM 1423 C C . PHE A 1 180 ? -8.291 -15.936 14.261 1.00 81.69 180 PHE A C 1
ATOM 1425 O O . PHE A 1 180 ? -7.676 -15.519 13.279 1.00 81.69 180 PHE A O 1
ATOM 1432 N N . LEU A 1 181 ? -8.430 -17.226 14.549 1.00 77.44 181 LEU A N 1
ATOM 1433 C CA . LEU A 1 181 ? -7.863 -18.304 13.757 1.00 77.44 181 LEU A CA 1
ATOM 1434 C C . LEU A 1 181 ? -8.910 -18.840 12.785 1.00 77.44 181 LEU A C 1
ATOM 1436 O O . LEU A 1 181 ? -10.099 -18.905 13.089 1.00 77.44 181 LEU A O 1
ATOM 1440 N N . GLU A 1 182 ? -8.448 -19.257 11.612 1.00 77.06 182 GLU A N 1
ATOM 1441 C CA . GLU A 1 182 ? -9.300 -19.858 10.589 1.00 77.06 182 GLU A CA 1
ATOM 1442 C C . GLU A 1 182 ? -10.066 -21.070 11.150 1.00 77.06 182 GLU A C 1
ATOM 1444 O O . GLU A 1 182 ? -9.474 -21.998 11.704 1.00 77.06 182 GLU A O 1
ATOM 1449 N N . GLY A 1 183 ? -11.393 -21.058 10.998 1.00 73.94 183 GLY A N 1
ATOM 1450 C CA . GLY A 1 183 ? -12.281 -22.110 11.501 1.00 73.94 183 GLY A CA 1
ATOM 1451 C C . GLY A 1 183 ? -12.713 -21.957 12.965 1.00 73.94 183 GLY A C 1
ATOM 1452 O O . GLY A 1 183 ? -13.483 -22.791 13.444 1.00 73.94 183 GLY A O 1
ATOM 1453 N N . GLU A 1 184 ? -12.272 -20.909 13.666 1.00 81.75 184 GLU A N 1
ATOM 1454 C CA . GLU A 1 184 ? -12.750 -20.557 15.007 1.00 81.75 184 GLU A CA 1
ATOM 1455 C C . GLU A 1 184 ? -13.683 -19.337 14.950 1.00 81.75 184 GLU A C 1
ATOM 1457 O O . GLU A 1 184 ? -13.410 -18.356 14.261 1.00 81.75 184 GLU A O 1
ATOM 1462 N N . GLN A 1 185 ? -14.800 -19.384 15.683 1.00 83.62 185 GLN A N 1
ATOM 1463 C CA . GLN A 1 185 ? -15.698 -18.231 15.801 1.00 83.62 185 GLN A CA 1
ATOM 1464 C C . GLN A 1 185 ? -15.103 -17.201 16.774 1.00 83.62 185 GLN A C 1
ATOM 1466 O O . GLN A 1 185 ? -14.696 -17.591 17.875 1.00 83.62 185 GLN A O 1
ATOM 1471 N N . PRO A 1 186 ? -15.069 -15.899 16.426 1.00 87.62 186 PRO A N 1
ATOM 1472 C CA . PRO A 1 186 ? -14.645 -14.867 17.362 1.00 87.62 186 PRO A CA 1
ATOM 1473 C C . PRO A 1 186 ? -15.617 -14.775 18.544 1.00 87.62 186 PRO A C 1
ATOM 1475 O O . PRO A 1 186 ? -16.831 -14.932 18.395 1.00 87.62 186 PRO A O 1
ATOM 1478 N N . ASP A 1 187 ? -15.092 -14.468 19.732 1.00 88.75 187 ASP A N 1
ATOM 1479 C CA . ASP A 1 187 ? -15.947 -14.080 20.853 1.00 88.75 187 ASP A CA 1
ATOM 1480 C C . ASP A 1 187 ? -16.610 -12.713 20.595 1.00 88.75 187 ASP A C 1
ATOM 1482 O O . ASP A 1 187 ? -16.183 -11.943 19.729 1.00 88.75 187 ASP A O 1
ATOM 1486 N N . LEU A 1 188 ? -17.666 -12.388 21.353 1.00 90.38 188 LEU A N 1
ATOM 1487 C CA . LEU A 1 188 ? -18.409 -11.138 21.161 1.00 90.38 188 LEU A CA 1
ATOM 1488 C C . LEU A 1 188 ? -17.489 -9.912 21.242 1.00 90.38 188 LEU A C 1
ATOM 1490 O O . LEU A 1 188 ? -17.609 -8.999 20.435 1.00 90.38 188 LEU A O 1
ATOM 1494 N N . ARG A 1 189 ? -16.536 -9.893 22.180 1.00 88.38 189 ARG A N 1
ATOM 1495 C CA . ARG A 1 189 ? -15.583 -8.784 22.325 1.00 88.38 189 ARG A CA 1
ATOM 1496 C C . ARG A 1 189 ? -14.752 -8.600 21.056 1.00 88.38 189 ARG A C 1
ATOM 1498 O O . ARG A 1 189 ? -14.597 -7.477 20.584 1.00 88.38 189 ARG A O 1
ATOM 1505 N N . SER A 1 190 ? -14.241 -9.696 20.513 1.00 86.19 190 SER A N 1
ATOM 1506 C CA . SER A 1 190 ? -13.404 -9.711 19.324 1.00 86.19 190 SER A CA 1
ATOM 1507 C C . SER A 1 190 ? -14.190 -9.292 18.085 1.00 86.19 190 SER A C 1
ATOM 1509 O O . SER A 1 190 ? -13.738 -8.448 17.311 1.00 86.19 190 SER A O 1
ATOM 1511 N N . LEU A 1 191 ? -15.411 -9.809 17.951 1.00 88.38 191 LEU A N 1
ATOM 1512 C CA . LEU A 1 191 ? -16.342 -9.435 16.896 1.00 88.38 191 LEU A CA 1
ATOM 1513 C C . LEU A 1 191 ? -16.713 -7.946 16.960 1.00 88.38 191 LEU A C 1
ATOM 1515 O O . LEU A 1 191 ? -16.738 -7.290 15.924 1.00 88.38 191 LEU A O 1
ATOM 1519 N N . LEU A 1 192 ? -16.955 -7.387 18.151 1.00 88.81 192 LEU A N 1
ATOM 1520 C CA . LEU A 1 192 ? -17.259 -5.961 18.320 1.00 88.81 192 LEU A CA 1
ATOM 1521 C C . LEU A 1 192 ? -16.066 -5.070 17.963 1.00 88.81 192 LEU A C 1
ATOM 1523 O O . LEU A 1 192 ? -16.245 -4.065 17.280 1.00 88.81 192 LEU A O 1
ATOM 1527 N N . MET A 1 193 ? -14.850 -5.445 18.377 1.00 85.50 193 MET A N 1
ATOM 1528 C CA . MET A 1 193 ? -13.633 -4.728 17.976 1.00 85.50 193 MET A CA 1
ATOM 1529 C C . MET A 1 193 ? -13.468 -4.752 16.454 1.00 85.50 193 MET A C 1
ATOM 1531 O O . MET A 1 193 ? -13.229 -3.715 15.841 1.00 85.50 193 MET A O 1
ATOM 1535 N N . TYR A 1 194 ? -13.667 -5.914 15.836 1.00 84.19 194 TYR A N 1
ATOM 1536 C CA . TYR A 1 194 ? -13.614 -6.057 14.388 1.00 84.19 194 TYR A CA 1
ATOM 1537 C C . TYR A 1 194 ? -14.693 -5.225 13.670 1.00 84.19 194 TYR A C 1
ATOM 1539 O O . TYR A 1 194 ? -14.382 -4.470 12.749 1.00 84.19 194 TYR A O 1
ATOM 1547 N N . ALA A 1 195 ? -15.948 -5.302 14.118 1.00 85.19 195 ALA A N 1
ATOM 1548 C CA . ALA A 1 195 ? -17.068 -4.563 13.540 1.00 85.19 195 ALA A CA 1
ATOM 1549 C C . ALA A 1 195 ? -16.880 -3.043 13.641 1.00 85.19 195 ALA A C 1
ATOM 1551 O O . ALA A 1 195 ? -17.206 -2.332 12.688 1.00 85.19 195 ALA A O 1
ATOM 1552 N N . TYR A 1 196 ? -16.292 -2.562 14.740 1.00 83.31 196 TYR A N 1
ATOM 1553 C CA . TYR A 1 196 ? -15.951 -1.155 14.927 1.00 83.31 196 TYR A CA 1
ATOM 1554 C C . TYR A 1 196 ? -14.918 -0.667 13.902 1.00 83.31 196 TYR A C 1
ATOM 1556 O O . TYR A 1 196 ? -15.153 0.325 13.217 1.00 83.31 196 TYR A O 1
ATOM 1564 N N . PHE A 1 197 ? -13.801 -1.383 13.723 1.00 79.12 197 PHE A N 1
ATOM 1565 C CA . PHE A 1 197 ? -12.777 -0.987 12.742 1.00 79.12 197 PHE A CA 1
ATOM 1566 C C . PHE A 1 197 ? -13.182 -1.250 11.285 1.00 79.12 197 PHE A C 1
ATOM 1568 O O . PHE A 1 197 ? -12.584 -0.698 10.360 1.00 79.12 197 PHE A O 1
ATOM 1575 N N . ASN A 1 198 ? -14.210 -2.071 11.058 1.00 74.56 198 ASN A N 1
ATOM 1576 C CA . ASN A 1 198 ? -14.794 -2.284 9.735 1.00 74.56 198 ASN A CA 1
ATOM 1577 C C . ASN A 1 198 ? -15.952 -1.319 9.414 1.00 74.56 198 ASN A C 1
ATOM 1579 O O . ASN A 1 198 ? -16.532 -1.372 8.328 1.00 74.56 198 ASN A O 1
ATOM 1583 N N . GLN A 1 199 ? -16.310 -0.417 10.329 1.00 73.75 199 GLN A N 1
ATOM 1584 C CA . GLN A 1 199 ? -17.341 0.582 10.079 1.00 73.75 199 GLN A CA 1
ATOM 1585 C C . GLN A 1 199 ? -16.828 1.620 9.064 1.00 73.75 199 GLN A C 1
ATOM 1587 O O . GLN A 1 199 ? -15.883 2.363 9.323 1.00 73.75 199 GLN A O 1
ATOM 1592 N N . LYS A 1 200 ? -17.445 1.684 7.874 1.00 61.78 200 LYS A N 1
ATOM 1593 C CA . LYS A 1 200 ? -17.117 2.683 6.840 1.00 61.78 200 LYS A CA 1
ATOM 1594 C C . LYS A 1 200 ? -17.538 4.078 7.318 1.00 61.78 200 LYS A C 1
ATOM 1596 O O . LYS A 1 200 ? -18.694 4.440 7.114 1.00 61.78 200 LYS A O 1
ATOM 1601 N N . TYR A 1 201 ? -16.645 4.880 7.906 1.00 55.22 201 TYR A N 1
ATOM 1602 C CA . TYR A 1 201 ? -16.955 6.289 8.179 1.00 55.22 201 TYR A CA 1
ATOM 1603 C C . TYR A 1 201 ? -15.780 7.257 8.005 1.00 55.22 201 TYR A C 1
ATOM 1605 O O . TYR A 1 201 ? -14.629 6.969 8.324 1.00 55.22 201 TYR A O 1
ATOM 1613 N N . TYR A 1 202 ? -16.117 8.435 7.470 1.00 47.62 202 TYR A N 1
ATOM 1614 C CA . TYR A 1 202 ? -15.227 9.572 7.267 1.00 47.62 202 TYR A CA 1
ATOM 1615 C C . TYR A 1 202 ? -14.746 10.101 8.620 1.00 47.62 202 TYR A C 1
ATOM 1617 O O . TYR A 1 202 ? -15.523 10.641 9.402 1.00 47.62 202 TYR A O 1
ATOM 1625 N N . GLN A 1 203 ? -13.448 9.964 8.866 1.00 47.12 203 GLN A N 1
ATOM 1626 C CA . GLN A 1 203 ? -12.757 10.297 10.109 1.00 47.12 203 GLN A CA 1
ATOM 1627 C C . GLN A 1 203 ? -12.579 11.820 10.295 1.00 47.12 203 GLN A C 1
ATOM 1629 O O . GLN A 1 203 ? -11.465 12.334 10.367 1.00 47.12 203 GLN A O 1
ATOM 1634 N N . TYR A 1 204 ? -13.678 12.573 10.349 1.00 42.16 204 TYR A N 1
ATOM 1635 C CA . TYR A 1 204 ? -13.658 13.984 10.728 1.00 42.16 204 TYR A CA 1
ATOM 1636 C C . TYR A 1 204 ? -14.561 14.210 11.943 1.00 42.16 204 TYR A C 1
ATOM 1638 O O . TYR A 1 204 ? -15.776 14.294 11.817 1.00 42.16 204 TYR A O 1
ATOM 1646 N N . TYR A 1 205 ? -13.891 14.400 13.084 1.00 43.44 205 TYR A N 1
ATOM 1647 C CA . TYR A 1 205 ? -14.385 14.749 14.422 1.00 43.44 205 TYR A CA 1
ATOM 1648 C C . TYR A 1 205 ? -14.816 13.591 15.338 1.00 43.44 205 TYR A C 1
ATOM 1650 O O . TYR A 1 205 ? -15.589 12.714 14.987 1.00 43.44 205 TYR A O 1
ATOM 1658 N N . TYR A 1 206 ? -14.238 13.638 16.544 1.00 47.94 206 TYR A N 1
ATOM 1659 C CA . TYR A 1 206 ? -14.376 12.720 17.670 1.00 47.94 206 TYR A CA 1
ATOM 1660 C C . TYR A 1 206 ? -15.790 12.731 18.270 1.00 47.94 206 TYR A C 1
ATOM 1662 O O . TYR A 1 206 ? -16.018 13.352 19.310 1.00 47.94 206 TYR A O 1
ATOM 1670 N N . GLU A 1 207 ? -16.718 12.007 17.661 1.00 48.66 207 GLU A N 1
ATOM 1671 C CA . GLU A 1 207 ? -17.909 11.517 18.352 1.00 48.66 207 GLU A CA 1
ATOM 1672 C C . GLU A 1 207 ? -17.852 9.985 18.339 1.00 48.66 207 GLU A C 1
ATOM 1674 O O . GLU A 1 207 ? -17.549 9.366 17.323 1.00 48.66 207 GLU A O 1
ATOM 1679 N N . TYR A 1 208 ? -17.987 9.383 19.523 1.00 55.44 208 TYR A N 1
ATOM 1680 C CA . TYR A 1 208 ? -17.961 7.937 19.727 1.00 55.44 208 TYR A CA 1
ATOM 1681 C C . TYR A 1 208 ? -19.183 7.348 19.037 1.00 55.44 208 TYR A C 1
ATOM 1683 O O . TYR A 1 208 ? -20.259 7.304 19.637 1.00 55.44 208 TYR A O 1
ATOM 1691 N N . ASP A 1 209 ? -19.038 6.993 17.763 1.00 61.31 209 ASP A N 1
ATOM 1692 C CA . ASP A 1 209 ? -20.212 6.663 16.980 1.00 61.31 209 ASP A CA 1
ATOM 1693 C C . ASP A 1 209 ? -20.827 5.345 17.469 1.00 61.31 209 ASP A C 1
ATOM 1695 O O . ASP A 1 209 ? -20.137 4.324 17.567 1.00 61.31 209 ASP A O 1
ATOM 1699 N N . PRO A 1 210 ? -22.126 5.356 17.806 1.00 75.56 210 PRO A N 1
ATOM 1700 C CA . PRO A 1 210 ? -22.844 4.157 18.180 1.00 75.56 210 PRO A CA 1
ATOM 1701 C C . PRO A 1 210 ? -22.799 3.104 17.064 1.00 75.56 210 PRO A C 1
ATOM 1703 O O . PRO A 1 210 ? -23.113 3.399 15.911 1.00 75.56 210 PRO A O 1
ATOM 1706 N N . MET A 1 211 ? -22.494 1.854 17.409 1.00 87.75 211 MET A N 1
ATOM 1707 C CA . MET A 1 211 ? -22.485 0.731 16.469 1.00 87.75 211 MET A CA 1
ATOM 1708 C C . MET A 1 211 ? -23.759 -0.105 16.635 1.00 87.75 211 MET A C 1
ATOM 1710 O O . MET A 1 211 ? -24.030 -0.632 17.712 1.00 87.75 211 MET A O 1
ATOM 1714 N N . SER A 1 212 ? -24.574 -0.234 15.587 1.00 90.00 212 SER A N 1
ATOM 1715 C CA . SER A 1 212 ? -25.844 -0.963 15.686 1.00 90.00 212 SER A CA 1
ATOM 1716 C C . SER A 1 212 ? -25.638 -2.480 15.771 1.00 90.00 212 SER A C 1
ATOM 1718 O O . SER A 1 212 ? -24.729 -3.036 15.157 1.00 90.00 212 SER A O 1
ATOM 1720 N N . ILE A 1 213 ? -26.541 -3.168 16.475 1.00 92.81 213 ILE A N 1
ATOM 1721 C CA . ILE A 1 213 ? -26.642 -4.638 16.461 1.00 92.81 213 ILE A CA 1
ATOM 1722 C C . ILE A 1 213 ? -26.742 -5.177 15.024 1.00 92.81 213 ILE A C 1
ATOM 1724 O O . ILE A 1 213 ? -26.150 -6.202 14.707 1.00 92.81 213 ILE A O 1
ATOM 1728 N N . GLU A 1 214 ? -27.471 -4.482 14.146 1.00 91.25 214 GLU A N 1
ATOM 1729 C CA . GLU A 1 214 ? -27.622 -4.861 12.736 1.00 91.25 214 GLU A CA 1
ATOM 1730 C C . GLU A 1 214 ? -26.276 -4.880 12.003 1.00 91.25 214 GLU A C 1
ATOM 1732 O O . GLU A 1 214 ? -25.974 -5.851 11.316 1.00 91.25 214 GLU A O 1
ATOM 1737 N N . HIS A 1 215 ? -25.438 -3.858 12.209 1.00 87.81 215 HIS A N 1
ATOM 1738 C CA . HIS A 1 215 ? -24.088 -3.823 11.643 1.00 87.81 215 HIS A CA 1
ATOM 1739 C C . HIS A 1 215 ? -23.222 -4.960 12.187 1.00 87.81 215 HIS A C 1
ATOM 1741 O O . HIS A 1 215 ? -22.566 -5.647 11.412 1.00 87.81 215 HIS A O 1
ATOM 1747 N N . VAL A 1 216 ? -23.257 -5.209 13.501 1.00 90.81 216 VAL A N 1
ATOM 1748 C CA . VAL A 1 216 ? -22.493 -6.310 14.116 1.00 90.81 216 VAL A CA 1
ATOM 1749 C C . VAL A 1 216 ? -22.922 -7.664 13.550 1.00 90.81 216 VAL A C 1
ATOM 1751 O O . VAL A 1 216 ? -22.059 -8.466 13.211 1.00 90.81 216 VAL A O 1
ATOM 1754 N N . ASN A 1 217 ? -24.225 -7.905 13.392 1.00 92.44 217 ASN A N 1
ATOM 1755 C CA . ASN A 1 217 ? -24.745 -9.139 12.798 1.00 92.44 217 ASN A CA 1
ATOM 1756 C C . ASN A 1 217 ? -24.340 -9.297 11.336 1.00 92.44 217 ASN A C 1
ATOM 1758 O O . ASN A 1 217 ? -23.925 -10.379 10.934 1.00 92.44 217 ASN A O 1
ATOM 1762 N N . GLN A 1 218 ? -24.412 -8.222 10.550 1.00 86.81 218 GLN A N 1
ATOM 1763 C CA . GLN A 1 218 ? -23.986 -8.263 9.155 1.00 86.81 218 GLN A CA 1
ATOM 1764 C C . GLN A 1 218 ? -22.493 -8.592 9.048 1.00 86.81 218 GLN A C 1
ATOM 1766 O O . GLN A 1 218 ? -22.101 -9.465 8.282 1.00 86.81 218 GLN A O 1
ATOM 1771 N N . VAL A 1 219 ? -21.663 -7.955 9.878 1.00 85.44 219 VAL A N 1
ATOM 1772 C CA . VAL A 1 219 ? -20.229 -8.247 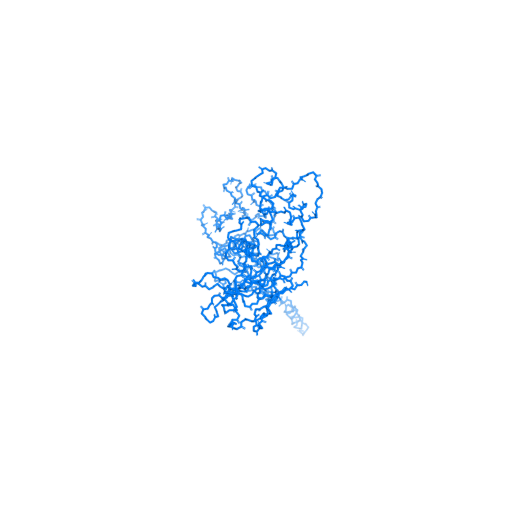9.959 1.00 85.44 219 VAL A CA 1
ATOM 1773 C C . VAL A 1 219 ? -19.982 -9.698 10.383 1.00 85.44 219 VAL A C 1
ATOM 1775 O O . VAL A 1 219 ? -19.120 -10.359 9.805 1.00 85.44 219 VAL A O 1
ATOM 1778 N N . ALA A 1 220 ? -20.730 -10.206 11.362 1.00 87.94 220 ALA A N 1
ATOM 1779 C CA . ALA A 1 220 ? -20.604 -11.577 11.844 1.00 87.94 220 ALA A CA 1
ATOM 1780 C C . ALA A 1 220 ? -20.916 -12.605 10.749 1.00 87.94 220 ALA A C 1
ATOM 1782 O O . ALA A 1 220 ? -20.152 -13.549 10.545 1.00 87.94 220 ALA A O 1
ATOM 1783 N N . LEU A 1 221 ? -21.995 -12.378 10.004 1.00 87.00 221 LEU A N 1
ATOM 1784 C CA . LEU A 1 221 ? -22.401 -13.225 8.893 1.00 87.00 221 LEU A CA 1
ATOM 1785 C C . LEU A 1 221 ? -21.382 -13.179 7.750 1.00 87.00 221 LEU A C 1
ATOM 1787 O O . LEU A 1 221 ? -20.880 -14.218 7.330 1.00 87.00 221 LEU A O 1
ATOM 1791 N N . ASP A 1 222 ? -21.022 -11.978 7.292 1.00 81.81 222 ASP A N 1
ATOM 1792 C CA . ASP A 1 222 ? -20.176 -11.790 6.107 1.00 81.81 222 ASP A CA 1
ATOM 1793 C C . ASP A 1 222 ? -18.750 -12.329 6.296 1.00 81.81 222 ASP A C 1
ATOM 1795 O O . ASP A 1 222 ? -18.101 -12.734 5.327 1.00 81.81 222 ASP A O 1
ATOM 1799 N N . ASN A 1 223 ? -18.248 -12.315 7.536 1.00 78.19 223 ASN A N 1
ATOM 1800 C CA . ASN A 1 223 ? -16.847 -12.615 7.833 1.00 78.19 223 ASN A CA 1
ATOM 1801 C C . ASN A 1 223 ? -16.634 -13.945 8.547 1.00 78.19 223 ASN A C 1
ATOM 1803 O O . ASN A 1 223 ? -15.585 -14.561 8.374 1.00 78.19 223 ASN A O 1
ATOM 1807 N N . PHE A 1 224 ? -17.617 -14.392 9.327 1.00 80.75 224 PHE A N 1
ATOM 1808 C CA . PHE A 1 224 ? -17.463 -15.543 10.213 1.00 80.75 224 PHE A CA 1
ATOM 1809 C C . PHE A 1 224 ? -18.593 -16.572 10.076 1.00 80.75 224 PHE A C 1
ATOM 1811 O O . PHE A 1 224 ? -18.600 -17.539 10.836 1.00 80.75 224 PHE A O 1
ATOM 1818 N N . ASP A 1 225 ? -19.527 -16.389 9.129 1.00 83.19 225 ASP A N 1
ATOM 1819 C CA . ASP A 1 225 ? -20.689 -17.272 8.920 1.00 83.19 225 ASP A CA 1
ATOM 1820 C C . ASP A 1 225 ? -21.533 -17.438 10.207 1.00 83.19 225 ASP A C 1
ATOM 1822 O O . ASP A 1 225 ? -21.997 -18.522 10.561 1.00 83.19 225 ASP A O 1
ATOM 1826 N N . MET A 1 226 ? -21.672 -16.346 10.973 1.00 87.31 226 MET A N 1
ATOM 1827 C CA . MET A 1 226 ? -22.384 -16.303 12.257 1.00 87.31 226 MET A CA 1
ATOM 1828 C C . MET A 1 226 ? -23.743 -15.598 12.119 1.00 87.31 226 MET A C 1
ATOM 1830 O O . MET A 1 226 ? -23.793 -14.380 11.973 1.00 87.31 226 MET A O 1
ATOM 1834 N N . GLU A 1 227 ? -24.849 -16.347 12.221 1.00 86.81 227 GLU A N 1
ATOM 1835 C CA . GLU A 1 227 ? -26.221 -15.811 12.085 1.00 86.81 227 GLU A CA 1
ATOM 1836 C C . GLU A 1 227 ? -26.873 -15.376 13.419 1.00 86.81 227 GLU A C 1
ATOM 1838 O O . GLU A 1 227 ? -27.671 -14.440 13.436 1.00 86.81 227 GLU A O 1
ATOM 1843 N N . ASP A 1 228 ? -26.524 -16.014 14.544 1.00 86.25 228 ASP A N 1
ATOM 1844 C CA . ASP A 1 228 ? -27.192 -15.840 15.849 1.00 86.25 228 ASP A CA 1
ATOM 1845 C C . ASP A 1 228 ? -26.261 -15.212 16.909 1.00 86.25 228 ASP A C 1
ATOM 1847 O O . ASP A 1 228 ? -25.969 -15.814 17.950 1.00 86.25 228 ASP A O 1
ATOM 1851 N N . VAL A 1 229 ? -25.751 -14.000 16.663 1.00 92.38 229 VAL A N 1
ATOM 1852 C CA . VAL A 1 229 ? -24.879 -13.318 17.637 1.00 92.38 229 VAL A CA 1
ATOM 1853 C C . VAL A 1 229 ? -25.666 -12.989 18.910 1.00 92.38 229 VAL A C 1
ATOM 1855 O O . VAL A 1 229 ? -26.662 -12.262 18.902 1.00 92.38 229 VAL A O 1
ATOM 1858 N N . LEU A 1 230 ? -25.200 -13.509 20.048 1.00 93.69 230 LEU A N 1
ATOM 1859 C CA . LEU A 1 230 ? -25.732 -13.138 21.356 1.00 93.69 230 LEU A CA 1
ATOM 1860 C C . LEU A 1 230 ? -25.180 -11.768 21.755 1.00 93.69 230 LEU A C 1
ATOM 1862 O O . LEU A 1 230 ? -23.983 -11.620 21.992 1.00 93.69 230 LEU A O 1
ATOM 1866 N N . HIS A 1 231 ? -26.059 -10.772 21.839 1.00 95.12 231 HIS A N 1
ATOM 1867 C CA . HIS A 1 231 ? -25.682 -9.400 22.163 1.00 95.12 231 HIS A CA 1
ATOM 1868 C C . HIS A 1 231 ? -25.811 -9.098 23.660 1.00 95.12 231 HIS A C 1
ATOM 1870 O O . HIS A 1 231 ? -26.891 -9.201 24.241 1.00 95.12 231 HIS A O 1
ATOM 1876 N N . GLU A 1 232 ? -24.710 -8.658 24.266 1.00 95.44 232 GLU A N 1
ATOM 1877 C CA . GLU A 1 232 ? -24.634 -8.139 25.635 1.00 95.44 232 GLU A CA 1
ATOM 1878 C C . GLU A 1 232 ? -23.572 -7.034 25.744 1.00 95.44 232 GLU A C 1
ATOM 1880 O O . GLU A 1 232 ? -22.743 -6.883 24.844 1.00 95.44 232 GLU A O 1
ATOM 1885 N N . SER A 1 233 ? -23.582 -6.262 26.837 1.00 92.62 233 SER A N 1
ATOM 1886 C CA . SER A 1 233 ? -22.476 -5.347 27.146 1.00 92.62 233 SER A CA 1
ATOM 1887 C C . SER A 1 233 ? -21.188 -6.126 27.419 1.00 92.62 233 SER A C 1
ATOM 1889 O O . SER A 1 233 ? -21.193 -7.166 28.075 1.00 92.62 233 SER A O 1
ATOM 1891 N N . THR A 1 234 ? -20.064 -5.572 26.985 1.00 89.31 234 THR A N 1
ATOM 1892 C CA . THR A 1 234 ? -18.714 -6.056 27.283 1.00 89.31 234 THR A CA 1
ATOM 1893 C C . THR A 1 234 ? -17.961 -5.028 28.128 1.00 89.31 234 THR A C 1
ATOM 1895 O O . THR A 1 234 ? -18.488 -3.973 28.474 1.00 89.31 234 THR A O 1
ATOM 1898 N N . LYS A 1 235 ? -16.701 -5.312 28.475 1.00 85.19 235 LYS A N 1
ATOM 1899 C CA . LYS A 1 235 ? -15.860 -4.351 29.201 1.00 85.19 235 LYS A CA 1
ATOM 1900 C C . LYS A 1 235 ? -15.643 -3.059 28.399 1.00 85.19 235 LYS A C 1
ATOM 1902 O O . LYS A 1 235 ? -15.574 -1.988 28.996 1.00 85.19 235 LYS A O 1
ATOM 1907 N N . GLU A 1 236 ? -15.493 -3.163 27.082 1.00 84.56 236 GLU A N 1
ATOM 1908 C CA . GLU A 1 236 ? -15.192 -2.043 26.186 1.00 84.56 236 GLU A CA 1
ATOM 1909 C C . GLU A 1 236 ? -16.441 -1.413 25.544 1.00 84.56 236 GLU A C 1
ATOM 1911 O O . GLU A 1 236 ? -16.355 -0.301 25.028 1.00 84.56 236 GLU A O 1
ATOM 1916 N N . TRP A 1 237 ? -17.596 -2.088 25.591 1.00 88.44 237 TRP A N 1
ATOM 1917 C CA . TRP A 1 237 ? -18.813 -1.668 24.887 1.00 88.44 237 TRP A CA 1
ATOM 1918 C C . TRP A 1 237 ? -20.060 -1.847 25.747 1.00 88.44 237 TRP A C 1
ATOM 1920 O O . TRP A 1 237 ? -20.405 -2.976 26.090 1.00 88.44 237 TRP A O 1
ATOM 1930 N N . ASP A 1 238 ? -20.780 -0.766 26.021 1.00 90.88 238 ASP A N 1
ATOM 1931 C CA . ASP A 1 238 ? -22.098 -0.828 26.648 1.00 90.88 238 ASP A CA 1
ATOM 1932 C C . ASP A 1 238 ? -23.170 -1.003 25.570 1.00 90.88 238 ASP A C 1
ATOM 1934 O O . ASP A 1 238 ? -23.210 -0.255 24.594 1.00 90.88 238 ASP A O 1
ATOM 1938 N N . LEU A 1 239 ? -24.046 -1.997 25.732 1.00 93.56 239 LEU A N 1
ATOM 1939 C CA . LEU A 1 239 ? -25.205 -2.180 24.866 1.00 93.56 239 LEU A CA 1
ATOM 1940 C C . LEU A 1 239 ? -26.398 -1.391 25.420 1.00 93.56 239 LEU A C 1
ATOM 1942 O O . LEU A 1 239 ? -27.033 -1.793 26.397 1.00 93.56 239 LEU A O 1
ATOM 1946 N N . GLU A 1 240 ? -26.733 -0.286 24.762 1.00 92.50 240 GLU A N 1
ATOM 1947 C CA . GLU A 1 240 ? -27.891 0.545 25.076 1.00 92.50 240 GLU A CA 1
ATOM 1948 C C . GLU A 1 240 ? -28.968 0.393 23.992 1.00 92.50 240 GLU A C 1
ATOM 1950 O O . GLU A 1 240 ? -28.851 0.879 22.866 1.00 92.50 240 GLU A O 1
ATOM 1955 N N . GLY A 1 241 ? -30.055 -0.310 24.324 1.00 93.44 241 GLY A N 1
ATOM 1956 C CA . GLY A 1 241 ? -31.092 -0.641 23.346 1.00 93.44 241 GLY A CA 1
ATOM 1957 C C . GLY A 1 241 ? -30.546 -1.570 22.258 1.00 93.44 241 GLY A C 1
ATOM 1958 O O . GLY A 1 241 ? -30.152 -2.691 22.558 1.00 93.44 241 GLY A O 1
ATOM 1959 N N . ASN A 1 242 ? -30.520 -1.102 21.007 1.00 92.44 242 ASN A N 1
ATOM 1960 C CA . ASN A 1 242 ? -30.017 -1.869 19.855 1.00 92.44 242 ASN A CA 1
ATOM 1961 C C . ASN A 1 242 ? -28.634 -1.396 19.385 1.00 92.44 242 ASN A C 1
ATOM 1963 O O . ASN A 1 242 ? -28.265 -1.590 18.222 1.00 92.44 242 ASN A O 1
ATOM 1967 N N . THR A 1 243 ? -27.894 -0.741 20.274 1.00 91.81 243 THR A N 1
ATOM 1968 C CA . THR A 1 243 ? -26.732 0.048 19.905 1.00 91.81 243 THR A CA 1
ATOM 1969 C C . THR A 1 243 ? -25.617 -0.116 20.923 1.00 91.81 243 THR A C 1
ATOM 1971 O O . THR A 1 243 ? -25.816 0.096 22.115 1.00 91.81 243 THR A O 1
ATOM 1974 N N . TYR A 1 244 ? -24.431 -0.456 20.440 1.00 91.06 244 TYR A N 1
ATOM 1975 C CA . TYR A 1 244 ? -23.203 -0.463 21.213 1.00 91.06 244 TYR A CA 1
ATOM 1976 C C . TYR A 1 244 ? -22.604 0.933 21.291 1.00 91.06 244 TYR A C 1
ATOM 1978 O O . TYR A 1 244 ? -22.428 1.600 20.273 1.00 91.06 244 TYR A O 1
ATOM 1986 N N . ILE A 1 245 ? -22.249 1.348 22.499 1.00 86.69 245 ILE A N 1
ATOM 1987 C CA . ILE A 1 245 ? -21.544 2.591 22.790 1.00 86.69 245 ILE A CA 1
ATOM 1988 C C . ILE A 1 245 ? -20.196 2.209 23.394 1.00 86.69 245 ILE A C 1
ATOM 1990 O O . ILE A 1 245 ? -20.138 1.460 24.369 1.00 86.69 245 ILE A O 1
ATOM 1994 N N . ALA A 1 246 ? -19.103 2.705 22.812 1.00 82.00 246 ALA A N 1
ATOM 1995 C CA . ALA A 1 246 ? -17.776 2.492 23.377 1.00 82.00 246 ALA A CA 1
ATOM 1996 C C . ALA A 1 246 ? -17.723 3.096 24.787 1.00 82.00 246 ALA A C 1
ATOM 1998 O O . ALA A 1 246 ? -17.975 4.289 24.977 1.00 82.00 246 ALA A O 1
ATOM 1999 N N . THR A 1 247 ? -17.378 2.288 25.785 1.00 78.94 247 THR A N 1
ATOM 2000 C CA . THR A 1 247 ? -17.091 2.805 27.125 1.00 78.94 247 THR A CA 1
ATOM 2001 C C . THR A 1 247 ? -15.706 3.461 27.082 1.00 78.94 247 THR A C 1
ATOM 2003 O O . THR A 1 247 ? -14.885 3.116 26.243 1.00 78.94 247 THR A O 1
ATOM 2006 N N . GLY A 1 248 ? -15.442 4.497 27.882 1.00 60.91 248 GLY A N 1
ATOM 2007 C CA . GLY A 1 248 ? -14.338 5.449 27.652 1.00 60.91 248 GLY A CA 1
ATOM 2008 C C . GLY A 1 248 ? -12.907 4.891 27.514 1.00 60.91 248 GLY A C 1
ATOM 2009 O O . GLY A 1 248 ? -12.173 4.831 28.501 1.00 60.91 248 GLY A O 1
ATOM 2010 N N . TRP A 1 249 ? -12.454 4.637 26.281 1.00 54.59 249 TRP A N 1
ATOM 2011 C CA . TRP A 1 249 ? -11.079 4.223 25.980 1.00 54.59 249 TRP A CA 1
ATOM 2012 C C . TRP A 1 249 ? -10.514 4.891 24.719 1.00 54.59 249 TRP A C 1
ATOM 2014 O O . TRP A 1 249 ? -11.194 5.055 23.709 1.00 54.59 249 TRP A O 1
ATOM 2024 N N . SER A 1 250 ? -9.226 5.243 24.791 1.00 52.75 250 SER A N 1
ATOM 2025 C CA . SER A 1 250 ? -8.397 5.630 23.648 1.00 52.75 250 SER A CA 1
ATOM 2026 C C . SER A 1 250 ? -7.603 4.410 23.196 1.00 52.75 250 SER A C 1
ATOM 2028 O O . SER A 1 250 ? -6.675 3.986 23.886 1.00 52.75 250 SER A O 1
ATOM 2030 N N . TYR A 1 251 ? -7.920 3.866 22.023 1.00 57.88 251 TYR A N 1
ATOM 2031 C CA . TYR A 1 251 ? -7.114 2.846 21.347 1.00 57.88 251 TYR A CA 1
ATOM 2032 C C . TYR A 1 251 ? -5.818 3.443 20.777 1.00 57.88 251 TYR A C 1
ATOM 2034 O O . TYR A 1 251 ? -5.352 3.040 19.731 1.00 57.88 251 TYR A O 1
ATOM 2042 N N . SER A 1 252 ? -5.220 4.466 21.381 1.00 51.50 252 SER A N 1
ATOM 2043 C CA . SER A 1 252 ? -4.024 5.120 20.846 1.00 51.50 252 SER A CA 1
ATOM 2044 C C . SER A 1 252 ? -2.755 4.336 21.204 1.00 51.50 252 SER A C 1
ATOM 2046 O O . SER A 1 252 ? -1.937 4.787 22.006 1.00 51.50 252 SER A O 1
ATOM 2048 N N . SER A 1 253 ? -2.568 3.152 20.625 1.00 56.75 253 SER A N 1
ATOM 2049 C CA . SER A 1 253 ? -1.219 2.678 20.309 1.00 56.75 253 SER A CA 1
ATOM 2050 C C . SER A 1 253 ? -0.901 3.048 18.875 1.00 56.75 253 SER A C 1
ATOM 2052 O O . SER A 1 253 ? -1.772 3.143 18.019 1.00 56.75 253 SER A O 1
ATOM 2054 N N . ALA A 1 254 ? 0.355 3.387 18.671 1.00 64.19 254 ALA A N 1
ATOM 2055 C CA . ALA A 1 254 ? 0.805 4.110 17.514 1.00 64.19 254 ALA A CA 1
ATOM 2056 C C . ALA A 1 254 ? 1.893 3.266 16.862 1.00 64.19 254 ALA A C 1
ATOM 2058 O O . ALA A 1 254 ? 3.091 3.503 17.019 1.00 64.19 254 ALA A O 1
ATOM 2059 N N . CYS A 1 255 ? 1.430 2.170 16.275 1.00 75.44 255 CYS A N 1
ATOM 2060 C CA . CYS A 1 255 ? 2.268 1.204 15.606 1.00 75.44 255 CYS A CA 1
ATOM 2061 C C . CYS A 1 255 ? 2.048 1.327 14.108 1.00 75.44 255 CYS A C 1
ATOM 2063 O O . CYS A 1 255 ? 0.940 1.604 13.648 1.00 75.44 255 CYS A O 1
ATOM 2065 N N . PHE A 1 256 ? 3.107 1.108 13.351 1.00 85.25 256 PHE A N 1
ATOM 2066 C CA . PHE A 1 256 ? 3.010 1.023 11.908 1.00 85.25 256 PHE A CA 1
ATOM 2067 C C . PHE A 1 256 ? 3.542 -0.316 11.430 1.00 85.25 256 PHE A C 1
ATOM 2069 O O . PHE A 1 256 ? 4.236 -1.031 12.156 1.00 85.25 256 PHE A O 1
ATOM 2076 N N . TYR A 1 257 ? 3.210 -0.627 10.186 1.00 90.44 257 TYR A N 1
ATOM 2077 C CA . TYR A 1 257 ? 3.427 -1.939 9.615 1.00 90.44 257 TYR A CA 1
ATOM 2078 C C . TYR A 1 257 ? 4.265 -1.837 8.345 1.00 90.44 257 TYR A C 1
ATOM 2080 O O . TYR A 1 257 ? 3.975 -1.026 7.466 1.00 90.44 257 TYR A O 1
ATOM 2088 N N . GLU A 1 258 ? 5.298 -2.670 8.242 1.00 91.81 258 GLU A N 1
ATOM 2089 C CA . GLU A 1 258 ? 6.030 -2.882 6.994 1.00 91.81 258 GLU A CA 1
ATOM 2090 C C . GLU A 1 258 ? 5.572 -4.194 6.356 1.00 91.81 258 GLU A C 1
ATOM 2092 O O . GLU A 1 258 ? 5.647 -5.247 6.990 1.00 91.81 258 GLU A O 1
ATOM 2097 N N . LEU A 1 259 ? 5.164 -4.161 5.084 1.00 91.88 259 LEU A N 1
ATOM 2098 C CA . LEU A 1 259 ? 4.942 -5.389 4.321 1.00 91.88 259 LEU A CA 1
ATOM 2099 C C . LEU A 1 259 ? 6.263 -6.141 4.125 1.00 91.88 259 LEU A C 1
ATOM 2101 O O . LEU A 1 259 ? 7.178 -5.631 3.469 1.00 91.88 259 LEU A O 1
ATOM 2105 N N . LYS A 1 260 ? 6.339 -7.363 4.665 1.00 89.50 260 LYS A N 1
ATOM 2106 C CA . LYS A 1 260 ? 7.483 -8.272 4.498 1.00 89.50 260 LYS A CA 1
ATOM 2107 C C . LYS A 1 260 ? 7.241 -9.273 3.385 1.00 89.50 260 LYS A C 1
ATOM 2109 O O . LYS A 1 260 ? 8.105 -9.451 2.530 1.00 89.50 260 LYS A O 1
ATOM 2114 N N . GLU A 1 261 ? 6.071 -9.900 3.394 1.00 85.88 261 GLU A N 1
ATOM 2115 C CA . GLU A 1 261 ? 5.687 -10.915 2.419 1.00 85.88 261 GLU A CA 1
ATOM 2116 C C . GLU A 1 261 ? 4.209 -10.772 2.070 1.00 85.88 261 GLU A C 1
ATOM 2118 O O . GLU A 1 261 ? 3.387 -10.416 2.912 1.00 85.88 261 GLU A O 1
ATOM 2123 N N . GLU A 1 262 ? 3.879 -11.065 0.818 1.00 84.56 262 GLU A N 1
ATOM 2124 C CA . GLU A 1 262 ? 2.511 -11.115 0.321 1.00 84.56 262 GLU A CA 1
ATOM 2125 C C . GLU A 1 262 ? 2.380 -12.294 -0.634 1.00 84.56 262 GLU A C 1
ATOM 2127 O O . GLU A 1 262 ? 3.244 -12.521 -1.488 1.00 84.56 262 GLU A O 1
ATOM 2132 N N . ARG A 1 263 ? 1.262 -13.002 -0.535 1.00 81.19 263 ARG A N 1
ATOM 2133 C CA . ARG A 1 263 ? 0.867 -14.022 -1.489 1.00 81.19 263 ARG A CA 1
ATOM 2134 C C . ARG A 1 263 ? -0.584 -13.812 -1.886 1.00 81.19 263 ARG A C 1
ATOM 2136 O O . ARG A 1 263 ? -1.465 -13.793 -1.037 1.00 81.19 263 ARG A O 1
ATOM 2143 N N . THR A 1 264 ? -0.832 -13.745 -3.188 1.00 80.00 264 THR A N 1
ATOM 2144 C CA . THR A 1 264 ? -2.183 -13.700 -3.755 1.00 80.00 264 THR A CA 1
ATOM 2145 C C . THR A 1 264 ? -2.476 -15.006 -4.489 1.00 80.00 264 THR A C 1
ATOM 2147 O O . THR A 1 264 ? -1.632 -15.492 -5.245 1.00 80.00 264 THR A O 1
ATOM 2150 N N . TYR A 1 265 ? -3.648 -15.597 -4.269 1.00 77.75 265 TYR A N 1
ATOM 2151 C CA . TYR A 1 265 ? -4.069 -16.843 -4.919 1.00 77.75 265 TYR A CA 1
ATOM 2152 C C . TYR A 1 265 ? -5.593 -16.923 -5.046 1.00 77.75 265 TYR A C 1
ATOM 2154 O O . TYR A 1 265 ? -6.316 -16.159 -4.421 1.00 77.75 265 TYR A O 1
ATOM 2162 N N . LEU A 1 266 ? -6.088 -17.837 -5.884 1.00 77.44 266 LEU A N 1
ATOM 2163 C CA . LEU A 1 266 ? -7.520 -18.107 -6.016 1.00 77.44 266 LEU A CA 1
ATOM 2164 C C . LEU A 1 266 ? -7.915 -19.296 -5.135 1.00 77.44 266 LEU A C 1
ATOM 2166 O O . LEU A 1 266 ? -7.298 -20.357 -5.231 1.00 77.44 266 LEU A O 1
ATOM 2170 N N . GLU A 1 267 ? -8.965 -19.137 -4.336 1.00 82.12 267 GLU A N 1
ATOM 2171 C CA . GLU A 1 267 ? -9.573 -20.181 -3.500 1.00 82.12 267 GLU A CA 1
ATOM 2172 C C . GLU A 1 267 ? -11.098 -20.029 -3.574 1.00 82.12 267 GLU A C 1
ATOM 2174 O O . GLU A 1 267 ? -11.611 -18.928 -3.400 1.00 82.12 267 GLU A O 1
ATOM 2179 N N . ASP A 1 268 ? -11.826 -21.093 -3.929 1.00 84.62 268 ASP A N 1
ATOM 2180 C CA . ASP A 1 268 ? -13.297 -21.095 -4.054 1.00 84.62 268 ASP A CA 1
ATOM 2181 C C . ASP A 1 268 ? -13.898 -19.915 -4.850 1.00 84.62 268 ASP A C 1
ATOM 2183 O O . ASP A 1 268 ? -14.983 -19.412 -4.562 1.00 84.62 268 ASP A O 1
ATOM 2187 N N . GLY A 1 269 ? -13.185 -19.469 -5.892 1.00 80.56 269 GLY A N 1
ATOM 2188 C CA . GLY A 1 269 ? -13.598 -18.349 -6.746 1.00 80.56 269 GLY A CA 1
ATOM 2189 C C . GLY A 1 269 ? -13.330 -16.958 -6.161 1.00 80.56 269 GLY A C 1
ATOM 2190 O O . GLY A 1 269 ? -13.697 -15.971 -6.792 1.00 80.56 269 GLY A O 1
ATOM 2191 N N . LYS A 1 270 ? -12.673 -16.870 -5.001 1.00 83.31 270 LYS A N 1
ATOM 2192 C CA . LYS A 1 270 ? -12.254 -15.631 -4.338 1.00 83.31 270 LYS A CA 1
ATOM 2193 C C . LYS A 1 270 ? -10.755 -15.407 -4.530 1.00 83.31 270 LYS A C 1
ATOM 2195 O O . LYS A 1 270 ? -9.969 -16.355 -4.521 1.00 83.31 270 LYS A O 1
ATOM 2200 N N . THR A 1 271 ? -10.356 -14.147 -4.694 1.00 83.06 271 THR A N 1
ATOM 2201 C CA . THR A 1 271 ? -8.939 -13.755 -4.679 1.00 83.06 271 THR A CA 1
ATOM 2202 C C . THR A 1 271 ? -8.498 -13.579 -3.231 1.00 83.06 271 THR A C 1
ATOM 2204 O O . THR A 1 271 ? -8.819 -12.576 -2.597 1.00 83.06 271 THR A O 1
ATOM 2207 N N . MET A 1 272 ? -7.784 -14.574 -2.718 1.00 86.31 272 MET A N 1
ATOM 2208 C CA . MET A 1 272 ? -7.231 -14.607 -1.370 1.00 86.31 272 MET A CA 1
ATOM 2209 C C . MET A 1 272 ? -5.891 -13.888 -1.313 1.00 86.31 272 MET A C 1
ATOM 2211 O O . MET A 1 272 ? -5.087 -13.967 -2.247 1.00 86.31 272 MET A O 1
ATOM 2215 N N . ILE A 1 273 ? -5.649 -13.225 -0.189 1.00 89.62 273 ILE A N 1
ATOM 2216 C CA . ILE A 1 273 ? -4.426 -12.500 0.116 1.00 89.62 273 ILE A CA 1
ATOM 2217 C C . ILE A 1 273 ? -3.932 -12.952 1.490 1.00 89.62 273 ILE A C 1
ATOM 2219 O O . ILE A 1 273 ? -4.607 -12.737 2.498 1.00 89.62 273 ILE A O 1
ATOM 2223 N N . ASP A 1 274 ? -2.734 -13.532 1.518 1.00 88.69 274 ASP A N 1
ATOM 2224 C CA . ASP A 1 274 ? -1.959 -13.733 2.740 1.00 88.69 274 ASP A CA 1
ATOM 2225 C C . ASP A 1 274 ? -0.898 -12.629 2.802 1.00 88.69 274 ASP A C 1
ATOM 2227 O O . ASP A 1 274 ? -0.102 -12.484 1.870 1.00 88.69 274 ASP A O 1
ATOM 2231 N N . ALA A 1 275 ? -0.851 -11.866 3.890 1.00 91.75 275 ALA A N 1
ATOM 2232 C CA . ALA A 1 275 ? 0.172 -10.849 4.105 1.00 91.75 275 ALA A CA 1
ATOM 2233 C C . ALA A 1 275 ? 0.857 -11.027 5.461 1.00 91.75 275 ALA A C 1
ATOM 2235 O O . ALA A 1 275 ? 0.213 -11.285 6.480 1.00 91.75 275 ALA A O 1
ATOM 2236 N N . ILE A 1 276 ? 2.180 -10.865 5.459 1.00 92.06 276 ILE A N 1
ATOM 2237 C CA . ILE A 1 276 ? 3.025 -10.848 6.651 1.00 92.06 276 ILE A CA 1
ATOM 2238 C C . ILE A 1 276 ? 3.563 -9.433 6.812 1.00 92.06 276 ILE A C 1
ATOM 2240 O O . ILE A 1 276 ? 4.290 -8.925 5.950 1.00 92.06 276 ILE A O 1
ATOM 2244 N N . LEU A 1 277 ? 3.194 -8.808 7.923 1.00 94.19 277 LEU A N 1
ATOM 2245 C CA . LEU A 1 277 ? 3.547 -7.441 8.262 1.00 94.19 277 LEU A CA 1
ATOM 2246 C C . LEU A 1 277 ? 4.382 -7.422 9.542 1.00 94.19 277 LEU A C 1
ATOM 2248 O O . LEU A 1 277 ? 4.005 -8.035 10.539 1.00 94.19 277 LEU A O 1
ATOM 2252 N N . ASP A 1 278 ? 5.480 -6.676 9.543 1.00 94.19 278 ASP A N 1
ATOM 2253 C CA . ASP A 1 278 ? 6.224 -6.404 10.773 1.00 94.19 278 ASP A CA 1
ATOM 2254 C C . ASP A 1 278 ? 5.654 -5.158 11.440 1.00 94.19 278 ASP A C 1
ATOM 2256 O O . ASP A 1 278 ? 5.585 -4.101 10.813 1.00 94.19 278 ASP A O 1
ATOM 2260 N N . GLU A 1 279 ? 5.249 -5.288 12.703 1.00 91.81 279 GLU A N 1
ATOM 2261 C CA . GLU A 1 279 ? 4.771 -4.171 13.511 1.00 91.81 279 GLU A CA 1
ATOM 2262 C C . GLU A 1 279 ? 5.954 -3.491 14.198 1.00 91.81 279 GLU A C 1
ATOM 2264 O O . GLU A 1 279 ? 6.774 -4.143 14.852 1.00 91.81 279 GLU A O 1
ATOM 2269 N N . TYR A 1 280 ? 6.000 -2.167 14.130 1.00 90.38 280 TYR A N 1
ATOM 2270 C CA . TYR A 1 280 ? 7.009 -1.359 14.796 1.00 90.38 280 TYR A CA 1
ATOM 2271 C C . TYR A 1 280 ? 6.379 -0.336 15.738 1.00 90.38 280 TYR A C 1
ATOM 2273 O O . TYR A 1 280 ? 5.339 0.257 15.457 1.00 90.38 280 TYR A O 1
ATOM 2281 N N . SER A 1 281 ? 7.056 -0.108 16.859 1.00 85.25 281 SER A N 1
ATOM 2282 C CA . SER A 1 281 ? 6.697 0.875 17.875 1.00 85.25 281 SER A CA 1
ATOM 2283 C C . SER A 1 281 ? 7.133 2.276 17.467 1.00 85.25 281 SER A C 1
ATOM 2285 O O . SER A 1 281 ? 8.304 2.500 17.141 1.00 85.25 281 SER A O 1
ATOM 2287 N N . PHE A 1 282 ? 6.228 3.245 17.601 1.00 81.81 282 PHE A N 1
ATOM 2288 C CA . PHE A 1 282 ? 6.562 4.660 17.509 1.00 81.81 282 PHE A CA 1
ATOM 2289 C C . PHE A 1 282 ? 5.748 5.469 18.519 1.00 81.81 282 PHE A C 1
ATOM 2291 O O . PHE A 1 282 ? 4.632 5.911 18.259 1.00 81.81 282 PHE A O 1
ATOM 2298 N N . LEU A 1 283 ? 6.307 5.644 19.718 1.00 72.56 283 LEU A N 1
ATOM 2299 C CA . LEU A 1 283 ? 5.606 6.250 20.856 1.00 72.56 283 LEU A CA 1
ATOM 2300 C C . LEU A 1 283 ? 5.067 7.652 20.542 1.00 72.56 283 LEU A C 1
ATOM 2302 O O . LEU A 1 283 ? 3.954 7.990 20.939 1.00 72.56 283 LEU A O 1
ATOM 2306 N N . GLU A 1 284 ? 5.822 8.449 19.788 1.00 73.06 284 GLU A N 1
ATOM 2307 C CA . GLU A 1 284 ? 5.444 9.807 19.400 1.00 73.06 284 GLU A CA 1
ATOM 2308 C C . GLU A 1 284 ? 4.240 9.870 18.454 1.00 73.06 284 GLU A C 1
ATOM 2310 O O . GLU A 1 284 ? 3.618 10.924 18.339 1.00 73.06 284 GLU A O 1
ATOM 2315 N N . TYR A 1 285 ? 3.846 8.761 17.821 1.00 65.25 285 TYR A N 1
ATOM 2316 C CA . TYR A 1 285 ? 2.696 8.749 16.916 1.00 65.25 285 TYR A CA 1
ATOM 2317 C C . TYR A 1 285 ? 1.375 8.904 17.672 1.00 65.25 285 TYR A C 1
ATOM 2319 O O . TYR A 1 285 ? 0.421 9.441 17.120 1.00 65.25 285 TYR A O 1
ATOM 2327 N N . GLN A 1 286 ? 1.346 8.625 18.981 1.00 59.38 286 GLN A N 1
ATOM 2328 C CA . GLN A 1 286 ? 0.204 8.976 19.837 1.00 59.38 286 GLN A CA 1
ATOM 2329 C C . GLN A 1 286 ? -0.148 10.474 19.785 1.00 59.38 286 GLN A C 1
ATOM 2331 O O . GLN A 1 286 ? -1.297 10.838 20.022 1.00 59.38 286 GLN A O 1
ATOM 2336 N N . TYR A 1 287 ? 0.823 11.328 19.442 1.00 55.31 287 TYR A N 1
ATOM 2337 C CA . TYR A 1 287 ? 0.653 12.767 19.229 1.00 55.31 287 TYR A CA 1
ATOM 2338 C C . TYR A 1 287 ? 0.831 13.168 17.756 1.00 55.31 287 TYR A C 1
ATOM 2340 O O . TYR A 1 287 ? 0.487 14.292 17.382 1.00 55.31 287 TYR A O 1
ATOM 2348 N N . ALA A 1 288 ? 1.313 12.249 16.907 1.00 54.38 288 ALA A N 1
ATOM 2349 C CA . ALA A 1 288 ? 1.514 12.469 15.483 1.00 54.38 288 ALA A CA 1
ATOM 2350 C C . ALA A 1 288 ? 0.235 12.271 14.656 1.00 54.38 288 ALA A C 1
ATOM 2352 O O . ALA A 1 288 ? 0.196 11.475 13.722 1.00 54.38 288 ALA A O 1
ATOM 2353 N N . SER A 1 289 ? -0.827 13.009 14.992 1.00 60.28 289 SER A N 1
ATOM 2354 C CA . SER A 1 289 ? -1.996 13.120 14.108 1.00 60.28 289 SER A CA 1
ATOM 2355 C C . SER A 1 289 ? -1.587 13.660 12.728 1.00 60.28 289 SER A C 1
ATOM 2357 O O . SER A 1 289 ? -0.525 14.275 12.604 1.00 60.28 289 SER A O 1
ATOM 2359 N N . ASN A 1 290 ? -2.426 13.470 11.702 1.00 59.62 290 ASN A N 1
ATOM 2360 C CA . ASN A 1 290 ? -2.193 14.031 10.365 1.00 59.62 290 ASN A CA 1
ATOM 2361 C C . ASN A 1 290 ? -1.791 15.515 10.468 1.00 59.62 290 ASN A C 1
ATOM 2363 O O . ASN A 1 290 ? -2.587 16.348 10.900 1.00 59.62 290 ASN A O 1
ATOM 2367 N N . GLY A 1 291 ? -0.547 15.838 10.096 1.00 63.41 291 GLY A N 1
ATOM 2368 C CA . GLY A 1 291 ? -0.003 17.198 10.189 1.00 63.41 291 GLY A CA 1
ATOM 2369 C C . GLY A 1 291 ? 0.792 17.526 11.460 1.00 63.41 291 GLY A C 1
ATOM 2370 O O . GLY A 1 291 ? 1.110 18.692 11.682 1.00 63.41 291 GLY A O 1
ATOM 2371 N N . PHE A 1 292 ? 1.146 16.540 12.287 1.00 75.00 292 PHE A N 1
ATOM 2372 C CA . PHE A 1 292 ? 2.090 16.755 13.383 1.00 75.00 292 PHE A CA 1
ATOM 2373 C C . PHE A 1 292 ? 3.451 17.217 12.873 1.00 75.00 292 PHE A C 1
ATOM 2375 O O . PHE A 1 292 ? 4.050 16.604 11.979 1.00 75.00 292 PHE A O 1
ATOM 2382 N N . LEU A 1 293 ? 3.936 18.284 13.502 1.00 81.75 293 LEU A N 1
ATOM 2383 C CA . LEU A 1 293 ? 5.248 18.866 13.291 1.00 81.75 293 LEU A CA 1
ATOM 2384 C C . LEU A 1 293 ? 6.015 18.805 14.621 1.00 81.75 293 LEU A C 1
ATOM 2386 O O . LEU A 1 293 ? 5.536 19.360 15.612 1.00 81.75 293 LEU A O 1
ATOM 2390 N N . PRO A 1 294 ? 7.177 18.139 14.665 1.00 84.81 294 PRO A N 1
ATOM 2391 C CA . PRO A 1 294 ? 8.000 18.045 15.862 1.00 84.81 294 PRO A CA 1
ATOM 2392 C C . PRO A 1 294 ? 8.681 19.386 16.160 1.00 84.81 294 PRO A C 1
ATOM 2394 O O . PRO A 1 294 ? 9.043 20.136 15.252 1.00 84.81 294 PRO A O 1
ATOM 2397 N N . ASP A 1 295 ? 8.903 19.678 17.440 1.00 87.19 295 ASP A N 1
ATOM 2398 C CA . ASP A 1 295 ? 9.795 20.757 17.860 1.00 87.19 295 ASP A CA 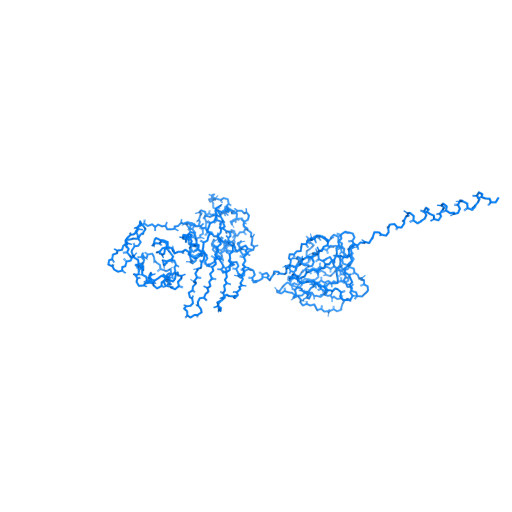1
ATOM 2399 C C . ASP A 1 295 ? 11.248 20.299 17.710 1.00 87.19 295 ASP A C 1
ATOM 2401 O O . ASP A 1 295 ? 11.784 19.523 18.496 1.00 87.19 295 ASP A O 1
ATOM 2405 N N . PHE A 1 296 ? 11.922 20.824 16.693 1.00 87.12 296 PHE A N 1
ATOM 2406 C CA . PHE A 1 296 ? 13.300 20.468 16.356 1.00 87.12 296 PHE A CA 1
ATOM 2407 C C . PHE A 1 296 ? 14.349 20.843 17.416 1.00 87.12 296 PHE A C 1
ATOM 2409 O O . PHE A 1 296 ? 15.522 20.515 17.237 1.00 87.12 296 PHE A O 1
ATOM 2416 N N . ASN A 1 297 ? 13.962 21.534 18.492 1.00 86.81 297 ASN A N 1
ATOM 2417 C CA . ASN A 1 297 ? 14.841 21.839 19.621 1.00 86.81 297 ASN A CA 1
ATOM 2418 C C . ASN A 1 297 ? 14.703 20.843 20.780 1.00 86.81 297 ASN A C 1
ATOM 2420 O O . ASN A 1 297 ? 15.488 20.902 21.730 1.00 86.81 297 ASN A O 1
ATOM 2424 N N . GLU A 1 298 ? 13.720 19.946 20.726 1.00 87.12 298 GLU A N 1
ATOM 2425 C CA . GLU A 1 298 ? 13.516 18.918 21.737 1.00 87.12 298 GLU A CA 1
ATOM 2426 C C . GLU A 1 298 ? 14.307 17.642 21.428 1.00 87.12 298 GLU A C 1
ATOM 2428 O O . GLU A 1 298 ? 14.826 17.421 20.334 1.00 87.12 298 GLU A O 1
ATOM 2433 N N . THR A 1 299 ? 14.430 16.783 22.440 1.00 86.75 299 THR A N 1
ATOM 2434 C CA . THR A 1 299 ? 14.974 15.434 22.276 1.00 86.75 299 THR A CA 1
ATOM 2435 C C . THR A 1 299 ? 13.831 14.434 22.278 1.00 86.75 299 THR A C 1
ATOM 2437 O O . THR A 1 299 ? 13.100 14.345 23.263 1.00 86.75 299 THR A O 1
ATOM 2440 N N . TYR A 1 300 ? 13.725 13.656 21.205 1.00 87.62 300 TYR A N 1
ATOM 2441 C CA . TYR A 1 300 ? 12.715 12.613 21.053 1.00 87.62 300 TYR A CA 1
ATOM 2442 C C . TYR A 1 300 ? 13.288 11.206 21.259 1.00 87.62 300 TYR A C 1
ATOM 2444 O O . TYR A 1 300 ? 14.488 11.024 21.495 1.00 87.62 300 TYR A O 1
ATOM 2452 N N . SER A 1 301 ? 1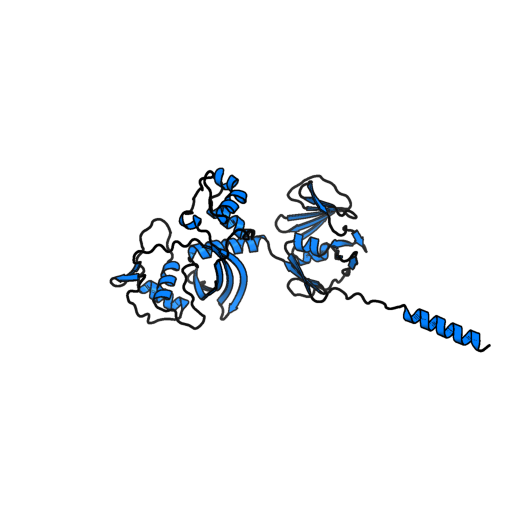2.428 10.188 21.158 1.00 87.69 301 SER A N 1
ATOM 2453 C CA . SER A 1 301 ? 12.846 8.793 21.065 1.00 87.69 301 SER A CA 1
ATOM 2454 C C . SER A 1 301 ? 13.818 8.580 19.904 1.00 87.69 301 SER A C 1
ATOM 2456 O O . SER A 1 301 ? 13.859 9.341 18.936 1.00 87.69 301 SER A O 1
ATOM 2458 N N . LYS A 1 302 ? 14.608 7.504 19.979 1.00 88.69 302 LYS A N 1
ATOM 2459 C CA . LYS A 1 302 ? 15.552 7.150 18.909 1.00 88.69 302 LYS A CA 1
ATOM 2460 C C . LYS A 1 302 ? 14.869 7.020 17.533 1.00 88.69 302 LYS A C 1
ATOM 2462 O O . LYS A 1 302 ? 15.411 7.603 16.597 1.00 88.69 302 LYS A O 1
ATOM 2467 N N . PRO A 1 303 ? 13.706 6.347 17.395 1.00 90.00 303 PRO A N 1
ATOM 2468 C CA . PRO A 1 303 ? 12.962 6.335 16.138 1.00 90.00 303 PRO A CA 1
ATOM 2469 C C . PRO A 1 303 ? 12.604 7.727 15.612 1.00 90.00 303 PRO A C 1
ATOM 2471 O O . PRO A 1 303 ? 12.821 8.018 14.442 1.00 90.00 303 PRO A O 1
ATOM 2474 N N . MET A 1 304 ? 12.094 8.623 16.459 1.00 89.06 304 MET A N 1
ATOM 2475 C CA . MET A 1 304 ? 11.742 9.972 16.009 1.00 89.06 304 MET A CA 1
ATOM 2476 C C . MET A 1 304 ? 12.987 10.778 15.630 1.00 89.06 304 MET A C 1
ATOM 2478 O O . MET A 1 304 ? 13.006 11.425 14.589 1.00 89.06 304 MET A O 1
ATOM 2482 N N . MET A 1 305 ? 14.066 10.688 16.412 1.00 91.88 305 MET A N 1
ATOM 2483 C CA . MET A 1 305 ? 15.339 11.316 16.047 1.00 91.88 305 MET A CA 1
ATOM 2484 C C . MET A 1 305 ? 15.850 10.816 14.688 1.00 91.88 305 MET A C 1
ATOM 2486 O O . MET A 1 305 ? 16.387 11.612 13.923 1.00 91.88 305 MET A O 1
ATOM 2490 N N . TYR A 1 306 ? 15.628 9.540 14.355 1.00 92.75 306 TYR A N 1
ATOM 2491 C CA . TYR A 1 306 ? 15.952 8.984 13.043 1.00 92.75 306 TYR A CA 1
ATOM 2492 C C . TYR A 1 306 ? 15.117 9.593 11.911 1.00 92.75 306 TYR A C 1
ATOM 2494 O O . TYR A 1 306 ? 15.668 10.026 10.897 1.00 92.75 306 TYR A O 1
ATOM 2502 N N . VAL A 1 307 ? 13.797 9.686 12.102 1.00 92.06 307 VAL A N 1
ATOM 2503 C CA . VAL A 1 307 ? 12.897 10.360 11.152 1.00 92.06 307 VAL A CA 1
ATOM 2504 C C . VAL A 1 307 ? 13.366 11.797 10.918 1.00 92.06 307 VAL A C 1
ATOM 2506 O O . VAL A 1 307 ? 13.487 12.228 9.773 1.00 92.06 307 VAL A O 1
ATOM 2509 N N . LEU A 1 308 ? 13.715 12.525 11.983 1.00 92.31 308 LEU A N 1
ATOM 2510 C CA . LEU A 1 308 ? 14.204 13.900 11.879 1.00 92.31 308 LEU A CA 1
ATOM 2511 C C . LEU A 1 308 ? 15.572 14.010 11.205 1.00 92.31 308 LEU A C 1
ATOM 2513 O O . LEU A 1 308 ? 15.817 14.974 10.487 1.00 92.31 308 LEU A O 1
ATOM 2517 N N . GLU A 1 309 ? 16.460 13.040 11.386 1.00 93.25 309 GLU A N 1
ATOM 2518 C CA . GLU A 1 309 ? 17.739 13.015 10.676 1.00 93.25 309 GLU A CA 1
ATOM 2519 C C . GLU A 1 309 ? 17.544 12.804 9.167 1.00 93.25 309 GLU A C 1
ATOM 2521 O O . GLU A 1 309 ? 18.185 13.476 8.360 1.00 93.25 309 GLU A O 1
ATOM 2526 N N . LYS A 1 310 ? 16.659 11.881 8.769 1.00 93.19 310 LYS A N 1
ATOM 2527 C CA . LYS A 1 310 ? 16.462 11.516 7.356 1.00 93.19 310 LYS A CA 1
ATOM 2528 C C . LYS A 1 310 ? 15.557 12.467 6.593 1.00 93.19 310 LYS A C 1
ATOM 2530 O O . LYS A 1 310 ? 15.776 12.690 5.406 1.00 93.19 310 LYS A O 1
ATOM 2535 N N . LYS A 1 311 ? 14.523 12.962 7.264 1.00 92.75 311 LYS A N 1
ATOM 2536 C CA . LYS A 1 311 ? 13.390 13.676 6.668 1.00 92.75 311 LYS A CA 1
ATOM 2537 C C . LYS A 1 311 ? 13.104 15.009 7.346 1.00 92.75 311 LYS A 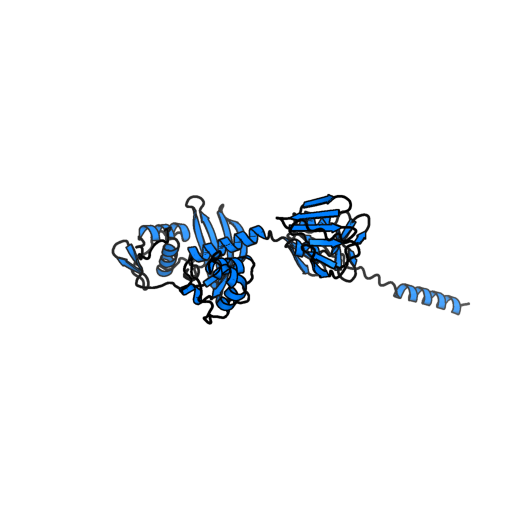C 1
ATOM 2539 O O . LYS A 1 311 ? 12.224 15.734 6.904 1.00 92.75 311 LYS A O 1
ATOM 2544 N N . GLY A 1 312 ? 13.850 15.379 8.389 1.00 90.44 312 GLY A N 1
ATOM 2545 C CA . GLY A 1 312 ? 13.558 16.567 9.188 1.00 90.44 312 GLY A CA 1
ATOM 2546 C C . GLY A 1 312 ? 13.598 17.873 8.409 1.00 90.44 312 GLY A C 1
ATOM 2547 O O . GLY A 1 312 ? 12.812 18.753 8.727 1.00 90.44 312 GLY A O 1
ATOM 2548 N N . ASP A 1 313 ? 14.441 18.012 7.386 1.00 90.62 313 ASP A N 1
ATOM 2549 C CA . ASP A 1 313 ? 14.434 19.221 6.552 1.00 90.62 313 ASP A CA 1
ATOM 2550 C C . ASP A 1 313 ? 13.167 19.292 5.677 1.00 90.62 313 ASP A C 1
ATOM 2552 O O . ASP A 1 313 ? 12.521 20.336 5.636 1.00 90.62 313 ASP A O 1
ATOM 2556 N N . GLU A 1 314 ? 12.723 18.163 5.103 1.00 89.06 314 GLU A N 1
ATOM 2557 C CA . GLU A 1 314 ? 11.436 18.057 4.386 1.00 89.06 314 GLU A CA 1
ATOM 2558 C C . GLU A 1 314 ? 10.239 18.323 5.320 1.00 89.06 314 GLU A C 1
ATOM 2560 O O . GLU A 1 314 ? 9.226 18.873 4.895 1.00 89.06 314 GLU A O 1
ATOM 2565 N N . ILE A 1 315 ? 10.353 17.986 6.607 1.00 89.06 315 ILE A N 1
ATOM 2566 C CA . ILE A 1 315 ? 9.321 18.292 7.608 1.00 89.06 315 ILE A CA 1
ATOM 2567 C C . ILE A 1 315 ? 9.358 19.782 8.004 1.00 89.06 315 ILE A C 1
ATOM 2569 O O . ILE A 1 315 ? 8.315 20.433 8.055 1.00 89.06 315 ILE A O 1
ATOM 2573 N N . LYS A 1 316 ? 10.546 20.359 8.257 1.00 87.38 316 LYS A N 1
ATOM 2574 C CA . LYS A 1 316 ? 10.725 21.779 8.642 1.00 87.38 316 LYS A CA 1
ATOM 2575 C C . LYS A 1 316 ? 10.222 22.739 7.579 1.00 87.38 316 LYS A C 1
ATOM 2577 O O . LYS A 1 316 ? 9.633 23.766 7.907 1.00 87.38 316 LYS A O 1
ATOM 2582 N N . GLU A 1 317 ? 10.516 22.441 6.318 1.00 84.50 317 GLU A N 1
ATOM 2583 C CA . GLU A 1 317 ? 10.166 23.308 5.194 1.00 84.50 317 GLU A CA 1
ATOM 2584 C C . GLU A 1 317 ? 8.660 23.260 4.875 1.00 84.50 317 GLU A C 1
ATOM 2586 O O . GLU A 1 317 ? 8.170 24.064 4.081 1.00 84.50 317 GLU A O 1
ATOM 2591 N N . GLY A 1 318 ? 7.916 22.334 5.499 1.00 76.25 318 GLY A N 1
ATOM 2592 C CA . GLY A 1 318 ? 6.485 22.126 5.305 1.00 76.25 318 GLY A CA 1
ATOM 2593 C C . GLY A 1 318 ? 6.013 21.295 4.095 1.00 76.25 318 GLY A C 1
ATOM 2594 O O . GLY A 1 318 ? 4.794 21.148 3.990 1.00 76.25 318 GLY A O 1
ATOM 2595 N N . PRO A 1 319 ? 6.844 20.744 3.175 1.00 77.19 319 PRO A N 1
ATOM 2596 C CA . PRO A 1 319 ? 6.335 19.891 2.097 1.00 77.19 319 PRO A CA 1
ATOM 2597 C C . PRO A 1 319 ? 5.965 18.464 2.534 1.00 77.19 319 PRO A C 1
ATOM 2599 O O . PRO A 1 319 ? 5.355 17.752 1.741 1.00 77.19 319 PRO A O 1
ATOM 2602 N N . MET A 1 320 ? 6.327 18.035 3.748 1.00 84.00 320 MET A N 1
ATOM 2603 C CA . MET A 1 320 ? 6.106 16.673 4.239 1.00 84.00 320 MET A CA 1
ATOM 2604 C C . MET A 1 320 ? 5.617 16.692 5.688 1.00 84.00 320 MET A C 1
ATOM 2606 O O . MET A 1 320 ? 6.175 17.394 6.530 1.00 84.00 320 MET A O 1
ATOM 2610 N N . SER A 1 321 ? 4.586 15.912 6.007 1.00 86.06 321 SER A N 1
ATOM 2611 C CA . SER A 1 321 ? 4.207 15.693 7.404 1.00 86.06 321 SER A CA 1
ATOM 2612 C C . SER A 1 321 ? 5.072 14.606 8.049 1.00 86.06 321 SER A C 1
ATOM 2614 O O . SER A 1 321 ? 5.714 13.806 7.369 1.00 86.06 321 SER A O 1
ATOM 2616 N N . THR A 1 322 ? 5.075 14.523 9.382 1.00 86.44 322 THR A N 1
ATOM 2617 C CA . THR A 1 322 ? 5.800 13.444 10.078 1.00 86.44 322 THR A CA 1
ATOM 2618 C C . THR A 1 322 ? 5.289 12.055 9.686 1.00 86.44 322 THR A C 1
ATOM 2620 O O . THR A 1 322 ? 6.077 11.116 9.618 1.00 86.44 322 THR A O 1
ATOM 2623 N N . ILE A 1 323 ? 3.990 11.920 9.388 1.00 84.31 323 ILE A N 1
ATOM 2624 C CA . ILE A 1 323 ? 3.405 10.647 8.949 1.00 84.31 323 ILE A CA 1
ATOM 2625 C C . ILE A 1 323 ? 3.879 10.263 7.543 1.00 84.31 323 ILE A C 1
ATOM 2627 O O . ILE A 1 323 ? 4.316 9.131 7.349 1.00 84.31 323 ILE A O 1
ATOM 2631 N N . ASP A 1 324 ? 3.920 11.218 6.609 1.00 86.44 324 ASP A N 1
ATOM 2632 C CA . ASP A 1 324 ? 4.442 10.996 5.251 1.00 86.44 324 ASP A CA 1
ATOM 2633 C C . ASP A 1 324 ? 5.936 10.637 5.282 1.00 86.44 324 ASP A C 1
ATOM 2635 O O . ASP A 1 324 ? 6.419 9.818 4.499 1.00 86.44 324 ASP A O 1
ATOM 2639 N N . ALA A 1 325 ? 6.688 11.235 6.213 1.00 89.50 325 ALA A N 1
ATOM 2640 C CA . ALA A 1 325 ? 8.091 10.908 6.426 1.00 89.50 325 ALA A CA 1
ATOM 2641 C C . ALA A 1 325 ? 8.274 9.460 6.902 1.00 89.50 325 ALA A C 1
ATOM 2643 O O . ALA A 1 325 ? 9.161 8.762 6.407 1.00 89.50 325 ALA A O 1
ATOM 2644 N N . ILE A 1 326 ? 7.424 8.994 7.823 1.00 89.38 326 ILE A N 1
ATOM 2645 C CA . ILE A 1 326 ? 7.423 7.604 8.296 1.00 89.38 326 ILE A CA 1
ATOM 2646 C C . ILE A 1 326 ? 7.022 6.658 7.159 1.00 89.38 326 ILE A C 1
ATOM 2648 O O . ILE A 1 326 ? 7.745 5.698 6.903 1.00 89.38 326 ILE A O 1
ATOM 2652 N N . GLU A 1 327 ? 5.938 6.945 6.431 1.00 88.31 327 GLU A N 1
ATOM 2653 C CA . GLU A 1 327 ? 5.517 6.147 5.273 1.00 88.31 327 GLU A CA 1
ATOM 2654 C C . GLU A 1 327 ? 6.646 6.048 4.242 1.00 88.31 327 GLU A C 1
ATOM 2656 O O . GLU A 1 327 ? 6.973 4.955 3.783 1.00 88.31 327 GLU A O 1
ATOM 2661 N N . SER A 1 328 ? 7.312 7.163 3.926 1.00 87.81 328 SER A N 1
ATOM 2662 C CA . SER A 1 328 ? 8.438 7.175 2.993 1.00 87.81 328 SER A CA 1
ATOM 2663 C C . SER A 1 328 ? 9.566 6.246 3.435 1.00 87.81 328 SER A C 1
ATOM 2665 O O . SER A 1 328 ? 10.145 5.587 2.572 1.00 87.81 328 SER A O 1
ATOM 2667 N N . LEU A 1 329 ? 9.902 6.205 4.728 1.00 89.00 329 LEU A N 1
ATOM 2668 C CA . LEU A 1 329 ? 10.932 5.309 5.260 1.00 89.00 329 LEU A CA 1
ATOM 2669 C C . LEU A 1 329 ? 10.473 3.845 5.198 1.00 89.00 329 LEU A C 1
ATOM 2671 O O . LEU A 1 329 ? 11.239 2.976 4.786 1.00 89.00 329 LEU A O 1
ATOM 2675 N N . ILE A 1 330 ? 9.202 3.574 5.496 1.00 87.69 330 ILE A N 1
ATOM 2676 C CA . ILE A 1 330 ? 8.612 2.231 5.410 1.00 87.69 330 ILE A CA 1
ATOM 2677 C C . ILE A 1 330 ? 8.601 1.698 3.980 1.00 87.69 330 ILE A C 1
ATOM 2679 O O . ILE A 1 330 ? 9.032 0.572 3.724 1.00 87.69 330 ILE A O 1
ATOM 2683 N N . VAL A 1 331 ? 8.157 2.519 3.031 1.00 84.19 331 VAL A N 1
ATOM 2684 C CA . VAL A 1 331 ? 8.048 2.177 1.609 1.00 84.19 331 VAL A CA 1
ATOM 2685 C C . VAL A 1 331 ? 9.407 1.798 1.021 1.00 84.19 331 VAL A C 1
ATOM 2687 O O . VAL A 1 331 ? 9.500 0.828 0.268 1.00 84.19 331 VAL A O 1
ATOM 2690 N N . ILE A 1 332 ? 10.479 2.499 1.400 1.00 77.44 332 ILE A N 1
ATOM 2691 C CA . ILE A 1 332 ? 11.840 2.161 0.953 1.00 77.44 332 ILE A CA 1
ATOM 2692 C C . ILE A 1 332 ? 12.492 1.038 1.783 1.00 77.44 332 ILE A C 1
ATOM 2694 O O . ILE A 1 332 ? 13.599 0.618 1.454 1.00 77.44 332 ILE A O 1
ATOM 2698 N N . GLY A 1 333 ? 11.808 0.520 2.814 1.00 79.69 333 GLY A N 1
ATOM 2699 C CA . GLY A 1 333 ? 12.293 -0.551 3.694 1.00 79.69 333 GLY A CA 1
ATOM 2700 C C . GLY A 1 333 ? 13.343 -0.109 4.717 1.00 79.69 333 GLY A C 1
ATOM 2701 O O . GLY A 1 333 ? 14.112 -0.936 5.194 1.00 79.69 333 GLY A O 1
ATOM 2702 N N . ASP A 1 334 ? 13.406 1.182 5.032 1.00 84.81 334 ASP A N 1
ATOM 2703 C CA . ASP A 1 334 ? 14.373 1.776 5.955 1.00 84.81 334 ASP A CA 1
ATOM 2704 C C . ASP A 1 334 ? 13.829 1.775 7.396 1.00 84.81 334 ASP A C 1
ATOM 2706 O O . ASP A 1 334 ? 13.471 2.813 7.960 1.00 84.81 334 ASP A O 1
ATOM 2710 N N . THR A 1 335 ? 13.703 0.570 7.967 1.00 88.06 335 THR A N 1
ATOM 2711 C CA . THR A 1 335 ? 12.992 0.318 9.236 1.00 88.06 335 THR A CA 1
ATOM 2712 C C . THR A 1 335 ? 13.889 -0.079 10.414 1.00 88.06 335 THR A C 1
ATOM 2714 O O . THR A 1 335 ? 13.414 -0.194 11.543 1.00 88.06 335 THR A O 1
ATOM 2717 N N . ASP A 1 336 ? 15.200 -0.209 10.200 1.00 87.75 336 ASP A N 1
ATOM 2718 C CA . ASP A 1 336 ? 16.161 -0.725 11.192 1.00 87.75 336 ASP A CA 1
ATOM 2719 C C . ASP A 1 336 ? 16.273 0.117 12.478 1.00 87.75 336 ASP A C 1
ATOM 2721 O O . ASP A 1 336 ? 16.752 -0.359 13.509 1.00 87.75 336 ASP A O 1
ATOM 2725 N N . HIS A 1 337 ? 15.849 1.382 12.430 1.00 89.88 337 HIS A N 1
ATOM 2726 C CA . HIS A 1 337 ? 15.899 2.313 13.562 1.00 89.88 337 HIS A CA 1
ATOM 2727 C C . HIS A 1 337 ? 14.613 2.331 14.393 1.00 89.88 337 HIS A C 1
ATOM 2729 O O . HIS A 1 337 ? 14.537 3.042 15.401 1.00 89.88 337 HIS A O 1
ATOM 2735 N N . PHE A 1 338 ? 13.615 1.550 13.989 1.00 90.19 338 PHE A N 1
ATOM 2736 C CA . PHE A 1 338 ? 12.356 1.406 14.692 1.00 90.19 338 PHE A CA 1
ATOM 2737 C C . PHE A 1 338 ? 12.336 0.099 15.485 1.00 90.19 338 PHE A C 1
ATOM 2739 O O . PHE A 1 338 ? 12.896 -0.919 15.082 1.00 90.19 338 PHE A O 1
ATOM 2746 N N . GLU A 1 339 ? 11.697 0.120 16.652 1.00 90.25 339 GLU A N 1
ATOM 2747 C CA . GLU A 1 339 ? 11.629 -1.054 17.520 1.00 90.25 339 GLU A CA 1
ATOM 2748 C C . GLU A 1 339 ? 10.519 -1.990 17.036 1.00 90.25 339 GLU A C 1
ATOM 2750 O O . GLU A 1 339 ? 9.339 -1.687 17.210 1.00 90.25 339 GLU A O 1
ATOM 2755 N N . LYS A 1 340 ? 10.890 -3.125 16.432 1.00 92.00 340 LYS A N 1
ATOM 2756 C CA . LYS A 1 340 ? 9.933 -4.173 16.060 1.00 92.00 340 LYS A CA 1
ATOM 2757 C C . LYS A 1 340 ? 9.253 -4.730 17.317 1.00 92.00 340 LYS A C 1
ATOM 2759 O O . LYS A 1 340 ? 9.935 -5.154 18.248 1.00 92.00 340 LYS A O 1
ATOM 2764 N N . ARG A 1 341 ? 7.920 -4.732 17.331 1.00 89.81 341 ARG A N 1
ATOM 2765 C CA . ARG A 1 341 ? 7.076 -5.219 18.439 1.00 89.81 341 ARG A CA 1
ATOM 2766 C C . ARG A 1 341 ? 6.539 -6.619 18.231 1.00 89.81 341 ARG A C 1
ATOM 2768 O O . ARG A 1 341 ? 6.210 -7.290 19.202 1.00 89.81 341 ARG A O 1
ATOM 2775 N N . GLY A 1 342 ? 6.415 -7.014 16.974 1.00 92.00 342 GLY A N 1
ATOM 2776 C CA . GLY A 1 342 ? 5.836 -8.285 16.610 1.00 92.00 342 GLY A CA 1
ATOM 2777 C C . GLY A 1 342 ? 5.688 -8.418 15.107 1.00 92.00 342 GLY A C 1
ATOM 2778 O O . GLY A 1 342 ? 6.156 -7.592 14.322 1.00 92.00 342 GLY A O 1
ATOM 2779 N N . THR A 1 343 ? 5.053 -9.509 14.718 1.00 93.38 343 THR A N 1
ATOM 2780 C CA . THR A 1 343 ? 4.709 -9.846 13.343 1.00 93.38 343 THR A CA 1
ATOM 2781 C C . THR A 1 343 ? 3.224 -10.153 13.309 1.00 93.38 343 THR A C 1
ATOM 2783 O O . THR A 1 343 ? 2.736 -10.964 14.097 1.00 93.38 343 THR A O 1
ATOM 2786 N N . LEU A 1 344 ? 2.523 -9.499 12.397 1.00 93.12 344 LEU A N 1
ATOM 2787 C CA . LEU A 1 344 ? 1.126 -9.736 12.106 1.00 93.12 344 LEU A CA 1
ATOM 2788 C C . LEU A 1 344 ? 1.021 -10.563 10.828 1.00 93.12 344 LEU A C 1
ATOM 2790 O O . LEU A 1 344 ? 1.598 -10.210 9.799 1.00 93.12 344 LEU A O 1
ATOM 2794 N N . LYS A 1 345 ? 0.257 -11.646 10.886 1.00 93.81 345 LYS A N 1
ATOM 2795 C CA . LYS A 1 345 ? -0.134 -12.426 9.718 1.00 93.81 345 LYS A CA 1
ATOM 2796 C C . LYS A 1 345 ? -1.622 -12.254 9.512 1.00 93.81 345 LYS A C 1
ATOM 2798 O O . LYS A 1 345 ? -2.403 -12.498 10.428 1.00 93.81 345 LYS A O 1
ATOM 2803 N N . ILE A 1 346 ? -2.000 -11.848 8.311 1.00 92.38 346 ILE A N 1
ATOM 2804 C CA . ILE A 1 346 ? -3.399 -11.694 7.932 1.00 92.38 346 ILE A CA 1
ATOM 2805 C C . ILE A 1 346 ? -3.688 -12.541 6.700 1.00 92.38 346 ILE A C 1
ATOM 2807 O O . ILE A 1 346 ? -2.914 -12.533 5.744 1.00 92.38 346 ILE A O 1
ATOM 2811 N N . LYS A 1 347 ? -4.810 -13.255 6.726 1.00 91.31 347 LYS A N 1
ATOM 2812 C CA . LYS A 1 347 ? -5.424 -13.902 5.564 1.00 91.31 347 LYS A CA 1
ATOM 2813 C C . LYS A 1 347 ? -6.772 -13.240 5.345 1.00 91.31 347 LYS A C 1
ATOM 2815 O O . LYS A 1 347 ? -7.592 -13.221 6.263 1.00 91.31 347 LYS A O 1
ATOM 2820 N N . TYR A 1 348 ? -7.008 -12.690 4.163 1.00 90.12 348 TYR A N 1
ATOM 2821 C CA . TYR A 1 348 ? -8.260 -12.012 3.837 1.00 90.12 348 TYR A CA 1
ATOM 2822 C C . TYR A 1 348 ? -8.573 -12.081 2.339 1.00 90.12 348 TYR A C 1
ATOM 2824 O O . TYR A 1 348 ? -7.723 -12.436 1.526 1.00 90.12 348 TYR A O 1
ATOM 2832 N N . TYR A 1 349 ? -9.797 -11.726 1.965 1.00 88.12 349 TYR A N 1
ATOM 2833 C CA . TYR A 1 349 ? -10.176 -11.420 0.587 1.00 88.12 349 TYR A CA 1
ATOM 2834 C C . TYR A 1 349 ? -11.001 -10.135 0.547 1.00 88.12 349 TYR A C 1
ATOM 2836 O O . TYR A 1 349 ? -11.490 -9.668 1.572 1.00 88.12 349 TYR A O 1
ATOM 2844 N N . ILE A 1 350 ? -11.148 -9.536 -0.631 1.00 83.19 350 ILE A N 1
ATOM 2845 C CA . ILE A 1 350 ? -12.065 -8.410 -0.831 1.00 83.19 350 ILE A CA 1
ATOM 2846 C C . ILE A 1 350 ? -13.317 -8.964 -1.499 1.00 83.19 350 ILE A C 1
ATOM 2848 O O . ILE A 1 350 ? -13.235 -9.551 -2.578 1.00 83.19 350 ILE A O 1
ATOM 2852 N N . ASP A 1 351 ? -14.470 -8.799 -0.859 1.00 79.19 351 ASP A N 1
ATOM 2853 C CA . ASP A 1 351 ? -15.750 -9.100 -1.486 1.00 79.19 351 ASP A CA 1
ATOM 2854 C C . ASP A 1 351 ? -16.032 -8.045 -2.562 1.00 79.19 351 ASP A C 1
ATOM 2856 O O . ASP A 1 351 ? -16.266 -6.874 -2.267 1.00 79.19 351 ASP A O 1
ATOM 2860 N N . GLU A 1 352 ? -16.001 -8.460 -3.829 1.00 77.94 352 GLU A N 1
ATOM 2861 C CA . GLU A 1 352 ? -16.186 -7.573 -4.981 1.00 77.94 352 GLU A CA 1
ATOM 2862 C C . GLU A 1 352 ? -17.570 -6.905 -5.017 1.00 77.94 352 GLU A C 1
ATOM 2864 O O . GLU A 1 352 ? -17.723 -5.838 -5.613 1.00 77.94 352 GLU A O 1
ATOM 2869 N N . SER A 1 353 ? -18.581 -7.508 -4.384 1.00 79.38 353 SER A N 1
ATOM 2870 C CA . SER A 1 353 ? -19.950 -6.987 -4.391 1.00 79.38 353 SER A CA 1
ATOM 2871 C C . SER A 1 353 ? -20.152 -5.840 -3.398 1.00 79.38 353 SER A C 1
ATOM 2873 O O . SER A 1 353 ? -20.866 -4.878 -3.693 1.00 79.38 353 SER A O 1
ATOM 2875 N N . THR A 1 354 ? -19.492 -5.912 -2.241 1.00 74.12 354 THR A N 1
ATOM 2876 C CA . THR A 1 354 ? -19.615 -4.938 -1.145 1.00 74.12 354 THR A CA 1
ATOM 2877 C C . THR A 1 354 ? -18.404 -4.006 -1.036 1.00 74.12 354 THR A C 1
ATOM 2879 O O . THR A 1 354 ? -18.473 -2.945 -0.399 1.00 74.12 354 THR A O 1
ATOM 2882 N N . GLY A 1 355 ? -17.281 -4.385 -1.652 1.00 70.88 355 GLY A N 1
ATOM 2883 C CA . GLY A 1 355 ? -15.970 -3.770 -1.465 1.00 70.88 355 GLY A CA 1
ATOM 2884 C C . GLY A 1 355 ? -15.421 -3.950 -0.048 1.00 70.88 355 GLY A C 1
ATOM 2885 O O . GLY A 1 355 ? -14.504 -3.226 0.337 1.00 70.88 355 GLY A O 1
ATOM 2886 N N . ASN A 1 356 ? -16.015 -4.838 0.754 1.00 72.81 356 ASN A N 1
ATOM 2887 C CA . ASN A 1 356 ? -15.593 -5.065 2.128 1.00 72.81 356 ASN A CA 1
ATOM 2888 C C . ASN A 1 356 ? -14.401 -6.019 2.163 1.00 72.81 356 ASN A C 1
ATOM 2890 O O . ASN A 1 356 ? -14.319 -6.980 1.397 1.00 72.81 356 ASN A O 1
ATOM 2894 N N . MET A 1 357 ? -13.479 -5.748 3.082 1.00 80.06 357 MET A N 1
ATOM 2895 C CA . MET A 1 357 ? -12.386 -6.658 3.383 1.00 80.06 357 MET A CA 1
ATOM 2896 C C . MET A 1 357 ? -12.887 -7.729 4.342 1.00 80.06 357 MET A C 1
ATOM 2898 O O . MET A 1 357 ? -13.289 -7.405 5.461 1.00 80.06 357 MET A O 1
ATOM 2902 N N . ILE A 1 358 ? -12.832 -8.977 3.891 1.00 82.69 358 ILE A N 1
ATOM 2903 C CA . ILE A 1 358 ? -13.256 -10.141 4.647 1.00 82.69 358 ILE A CA 1
ATOM 2904 C C . ILE A 1 358 ? -12.039 -10.886 5.167 1.00 82.69 358 ILE A C 1
ATOM 2906 O O . ILE A 1 358 ? -11.306 -11.511 4.397 1.00 82.69 358 ILE A O 1
ATOM 2910 N N . PHE A 1 359 ? -11.808 -10.807 6.472 1.00 85.31 359 PHE A N 1
ATOM 2911 C CA . PHE A 1 359 ? -10.674 -11.474 7.098 1.00 85.31 359 PHE A CA 1
ATOM 2912 C C . PHE A 1 359 ? -11.039 -12.902 7.491 1.00 85.31 359 PHE A C 1
ATOM 2914 O O . PHE A 1 359 ? -12.090 -13.153 8.065 1.00 85.31 359 PHE A O 1
ATOM 2921 N N . ILE A 1 360 ? -10.122 -13.821 7.215 1.00 86.69 360 ILE A N 1
ATOM 2922 C CA . ILE A 1 360 ? -10.225 -15.248 7.530 1.00 86.69 360 ILE A CA 1
ATOM 2923 C C . ILE A 1 360 ? -9.367 -15.602 8.743 1.00 86.69 360 ILE A C 1
ATOM 2925 O O . ILE A 1 360 ? -9.738 -16.451 9.546 1.00 86.69 360 ILE A O 1
ATOM 2929 N N . ASN A 1 361 ? -8.199 -14.969 8.858 1.00 88.25 361 ASN A N 1
ATOM 2930 C CA . ASN A 1 361 ? -7.273 -15.186 9.959 1.00 88.25 361 ASN A CA 1
ATOM 2931 C C . ASN A 1 361 ? -6.499 -13.897 10.236 1.00 88.25 361 ASN A C 1
ATOM 2933 O O . ASN A 1 361 ? -6.012 -13.257 9.301 1.00 88.25 361 ASN A O 1
ATOM 2937 N N . VAL A 1 362 ? -6.382 -13.536 11.508 1.00 89.38 362 VAL A N 1
ATOM 2938 C CA . VAL A 1 362 ? -5.491 -12.484 11.992 1.00 89.38 362 VAL A CA 1
ATOM 2939 C C . VAL A 1 362 ? -4.722 -13.064 13.167 1.00 89.38 362 VAL A C 1
ATOM 2941 O O . VAL A 1 362 ? -5.301 -13.344 14.212 1.00 89.38 362 VAL A O 1
ATOM 2944 N N . GLU A 1 363 ? -3.414 -13.234 13.003 1.00 90.25 363 GLU A N 1
ATOM 2945 C CA . GLU A 1 363 ? -2.514 -13.777 14.018 1.00 90.25 363 GLU A CA 1
ATOM 2946 C C . GLU A 1 363 ? -1.426 -12.753 14.327 1.00 90.25 363 GLU A C 1
ATOM 2948 O O . GLU A 1 363 ? -0.644 -12.374 13.453 1.00 90.25 363 GLU A O 1
ATOM 2953 N N . PHE A 1 364 ? -1.353 -12.323 15.584 1.00 88.56 364 PHE A N 1
ATOM 2954 C CA . PHE A 1 364 ? -0.287 -11.451 16.056 1.00 88.56 364 PHE A CA 1
ATOM 2955 C C . PHE A 1 364 ? 0.674 -12.218 16.968 1.00 88.56 364 PHE A C 1
ATOM 2957 O O . PHE A 1 364 ? 0.265 -12.820 17.961 1.00 88.56 364 PHE A O 1
ATOM 2964 N N . SER A 1 365 ? 1.967 -12.170 16.646 1.00 88.31 365 SER A N 1
ATOM 2965 C CA . SER A 1 365 ? 3.040 -12.799 17.424 1.00 88.31 365 SER A CA 1
ATOM 2966 C C . SER A 1 365 ? 4.095 -11.766 17.816 1.00 88.31 365 SER A C 1
ATOM 2968 O O . SER A 1 365 ? 4.644 -11.115 16.927 1.00 88.31 365 SER A O 1
ATOM 2970 N N . GLN A 1 366 ? 4.383 -11.631 19.115 1.00 84.00 366 GLN A N 1
ATOM 2971 C CA . GLN A 1 366 ? 5.409 -10.721 19.654 1.00 84.00 366 GLN A CA 1
ATOM 2972 C C . GLN A 1 366 ? 6.821 -11.299 19.576 1.00 84.00 366 GLN A C 1
ATOM 2974 O O . GLN A 1 366 ? 6.976 -12.514 19.846 1.00 84.00 366 GLN A O 1
#

Secondary structure (DSSP, 8-state):
-HHHHHHHHHHHHHHHTT----------EEETTEEEP-SSS--EEETTEEEEEHHHHHHHTT-EEEEETTEEEEEETTEEEEEESS------SSEEEEETT--EEEETTEEEEE-SS--EEETTEEEEEHHHHHHHTTEEEEEETTEEEEEE--HHHHHHHHHHHHHHHHHHTGGGPPPB-TT-PPPHHHHHHHHHHT------S---PPEEHHHHHHHHHHHH--S-------SSEEEETTEEEE-S------EEEEEEEEEEEEETTEEEEEEEEEEEE-GGGGT--TT----TTS---HHHHHHHHHHHHHHHTSSS-HHHHHHHHHHTT--TTSEEEEEEEEEEEE-TTT--EEEEEEEEE-

Sequence (366 aa):
MIFKRKLIGVLVALIMLFTSVSALAESSIYINDEKIDCVNVQPTLVNNRIMVPIRFIAENLGADVIWQDPNIIINQDGFKLRLSPTINLDTDGFELKLALDSKAVYKDGKAIGNLDIAPFLKNDRTMVPLRFVAETLDAKVDYINGSVFINPISRKEQAIKKSIYFNLALEKRFDHLPTFLEGEQPDLRSLLMYAYFNQKYYQYYYEYDPMSIEHVNQVALDNFDMEDVLHESTKEWDLEGNTYIATGWSYSSACFYELKEERTYLEDGKTMIDAILDEYSFLEYQYASNGFLPDFNETYSKPMMYVLEKKGDEIKEGPMSTIDAIESLIVIGDTDHFEKRGTLKIKYYIDESTGNMIFINVEFSQ